Protein AF-A0A7S2AU27-F1 (afdb_monomer_lite)

Sequence (198 aa):
MVLVVVFCSNSINILAGCNGVEAGQSFVIGVGALVLNLLNVCSDDKNTAANHMLSASMLAPFLAATYALLMHNWYPSRVFVGDTYTYLAGMCLGAAGVLGHFSETMLIFFAPQVFNFIYSVPQLLKIVPCPRHRLPTFDTKTGLLTATPNYNLINLLLHIFGPCTEKDLTIRVLVVQVLSIAFGFGVRRALYELGWVL

Foldseek 3Di:
DVVQLVLQLVLLVLQDDFQLQSLLLLLLLLVLLLVVLVVQLPPPPPQLVVLSVVLNVLSVVVNVVSVVCSVQRHPVHNDDPPSVNSSVSSNSLCVSCVSNVNSVLSVLLCVLSVQQCVQQVCCVVVVDPHDPDLAFDADPVVQWTAADPHRGPLNVCCVVVNIDHSNVSSVVSSVVSNVSSVVSVVVCVVCVVVVHHD

Structure (mmCIF, N/CA/C/O backbone):
data_AF-A0A7S2AU27-F1
#
_entry.id   AF-A0A7S2AU27-F1
#
loop_
_atom_site.group_PDB
_atom_site.id
_atom_site.type_symbol
_atom_site.label_atom_id
_atom_site.label_alt_id
_atom_site.label_comp_id
_atom_site.label_asym_id
_atom_site.label_entity_id
_atom_site.label_seq_id
_atom_site.pdbx_PDB_ins_code
_atom_site.Cartn_x
_atom_site.Cartn_y
_atom_site.Cartn_z
_atom_site.occupancy
_atom_site.B_iso_or_equiv
_atom_site.auth_seq_id
_atom_site.auth_comp_id
_atom_site.auth_asym_id
_atom_site.auth_atom_id
_atom_site.pdbx_PDB_model_num
ATOM 1 N N . MET A 1 1 ? 11.171 13.761 -8.190 1.00 82.44 1 MET A N 1
ATOM 2 C CA . MET A 1 1 ? 11.744 12.542 -7.575 1.00 82.44 1 MET A CA 1
ATOM 3 C C . MET A 1 1 ? 11.693 12.570 -6.052 1.00 82.44 1 MET A C 1
ATOM 5 O O . MET A 1 1 ? 10.978 11.750 -5.500 1.00 82.44 1 MET A O 1
ATOM 9 N N . VAL A 1 2 ? 12.318 13.535 -5.360 1.00 89.75 2 VAL A N 1
ATOM 10 C CA . VAL A 1 2 ? 12.284 13.603 -3.875 1.00 89.75 2 VAL A CA 1
ATOM 11 C C . VAL A 1 2 ? 10.860 13.585 -3.301 1.00 89.75 2 VAL A C 1
ATOM 13 O O . VAL A 1 2 ? 10.561 12.775 -2.430 1.00 89.75 2 VAL A O 1
ATOM 16 N N . LEU A 1 3 ? 9.953 14.413 -3.832 1.00 93.88 3 LEU A N 1
ATOM 17 C CA . LEU A 1 3 ? 8.567 14.475 -3.346 1.00 93.88 3 LEU A CA 1
ATOM 18 C C . LEU A 1 3 ? 7.781 13.172 -3.545 1.00 93.88 3 LEU A C 1
ATOM 20 O O . LEU A 1 3 ? 6.907 12.886 -2.738 1.00 93.88 3 LEU A O 1
ATOM 24 N N . VAL A 1 4 ? 8.103 12.370 -4.567 1.00 91.62 4 VAL A N 1
ATOM 25 C CA . VAL A 1 4 ? 7.453 11.065 -4.797 1.00 91.62 4 VAL A CA 1
ATOM 26 C C . VAL A 1 4 ? 7.812 10.110 -3.666 1.00 91.62 4 VAL A C 1
ATOM 28 O O . VAL A 1 4 ? 6.938 9.492 -3.075 1.00 91.62 4 VAL A O 1
ATOM 31 N N . VAL A 1 5 ? 9.091 10.051 -3.301 1.00 92.50 5 VAL A N 1
ATOM 32 C CA . VAL A 1 5 ? 9.569 9.189 -2.216 1.00 92.50 5 VAL A CA 1
ATOM 33 C C . VAL A 1 5 ? 9.025 9.652 -0.861 1.00 92.50 5 VAL A C 1
ATOM 35 O O . VAL A 1 5 ? 8.523 8.839 -0.088 1.00 92.50 5 VAL A O 1
ATOM 38 N N . VAL A 1 6 ? 9.044 10.965 -0.595 1.00 96.00 6 VAL A N 1
ATOM 39 C CA . VAL A 1 6 ? 8.432 11.546 0.613 1.00 96.00 6 VAL A CA 1
ATOM 40 C C . VAL A 1 6 ? 6.941 11.208 0.676 1.00 96.00 6 VAL A C 1
ATOM 42 O O . VAL A 1 6 ? 6.437 10.835 1.737 1.00 96.00 6 VAL A O 1
ATOM 45 N N . PHE A 1 7 ? 6.237 11.299 -0.452 1.00 97.19 7 PHE A N 1
ATOM 46 C CA . PHE A 1 7 ? 4.833 10.929 -0.546 1.00 97.19 7 PHE A CA 1
ATOM 47 C C . PHE A 1 7 ? 4.615 9.436 -0.261 1.00 97.19 7 PHE A C 1
ATOM 49 O O . PHE A 1 7 ? 3.780 9.113 0.579 1.00 97.19 7 PHE A O 1
ATOM 56 N N . CYS A 1 8 ? 5.370 8.523 -0.878 1.00 97.06 8 CYS A N 1
ATOM 57 C CA . CYS A 1 8 ? 5.217 7.079 -0.660 1.00 97.06 8 CYS A CA 1
ATOM 58 C C . CYS A 1 8 ? 5.353 6.706 0.825 1.00 97.06 8 CYS A C 1
ATOM 60 O O . CYS A 1 8 ? 4.507 5.996 1.363 1.00 97.06 8 CYS A O 1
ATOM 62 N N . SER A 1 9 ? 6.364 7.245 1.510 1.00 96.88 9 SER A N 1
ATOM 63 C CA . SER A 1 9 ? 6.611 6.989 2.936 1.00 96.88 9 SER A CA 1
ATOM 64 C C . SER A 1 9 ? 5.485 7.490 3.837 1.00 96.88 9 SER A C 1
ATOM 66 O O . SER A 1 9 ? 5.005 6.760 4.703 1.00 96.88 9 SER A O 1
ATOM 68 N N . ASN A 1 10 ? 5.027 8.723 3.623 1.00 97.88 10 ASN A N 1
ATOM 69 C CA . ASN A 1 10 ? 3.973 9.303 4.453 1.00 97.88 10 ASN A CA 1
ATOM 70 C C . ASN A 1 10 ? 2.590 8.732 4.127 1.00 97.88 10 ASN A C 1
ATOM 72 O O . ASN A 1 10 ? 1.773 8.574 5.028 1.00 97.88 10 ASN A O 1
ATOM 76 N N . SER A 1 11 ? 2.322 8.413 2.862 1.00 98.12 11 SER A N 1
ATOM 77 C CA . SER A 1 11 ? 1.013 7.937 2.410 1.00 98.12 11 SER A CA 1
ATOM 78 C C . SER A 1 11 ? 0.680 6.537 2.937 1.00 98.12 11 SER A C 1
ATOM 80 O O . SER A 1 11 ? -0.456 6.315 3.354 1.00 98.12 11 SER A O 1
ATOM 82 N N . ILE A 1 12 ? 1.675 5.642 3.035 1.00 98.44 12 ILE A N 1
ATOM 83 C CA . ILE A 1 12 ? 1.544 4.362 3.753 1.00 98.44 12 ILE A CA 1
ATOM 84 C C . ILE A 1 12 ? 1.313 4.624 5.246 1.00 98.44 12 ILE A C 1
ATOM 86 O O . ILE A 1 12 ? 0.414 4.034 5.835 1.00 98.44 12 ILE A O 1
ATOM 90 N N . ASN A 1 13 ? 2.074 5.544 5.852 1.00 98.12 13 ASN A N 1
ATOM 91 C CA . ASN A 1 13 ? 1.967 5.827 7.286 1.00 98.12 13 ASN A CA 1
ATOM 92 C C . ASN A 1 13 ? 0.583 6.373 7.698 1.00 98.12 13 ASN A C 1
ATOM 94 O O . ASN A 1 13 ? 0.058 6.050 8.757 1.00 98.12 13 ASN A O 1
ATOM 98 N N . ILE A 1 14 ? -0.065 7.180 6.855 1.00 97.94 14 ILE A N 1
ATOM 99 C CA . ILE A 1 14 ? -1.407 7.704 7.165 1.00 97.94 14 ILE A CA 1
ATOM 100 C C . ILE A 1 14 ? -2.551 6.750 6.785 1.00 97.94 14 ILE A C 1
ATOM 102 O O . ILE A 1 14 ? -3.698 7.019 7.154 1.00 97.94 14 ILE A O 1
ATOM 106 N N . LEU A 1 15 ? -2.277 5.677 6.036 1.00 98.25 15 LEU A N 1
ATOM 107 C CA . LEU A 1 15 ? -3.216 4.588 5.753 1.00 98.25 15 LEU A CA 1
ATOM 108 C C . LEU A 1 15 ? -2.852 3.385 6.635 1.00 98.25 15 LEU A C 1
ATOM 110 O O . LEU A 1 15 ? -2.347 2.375 6.157 1.00 98.25 15 LEU A O 1
ATOM 114 N N . ALA A 1 16 ? -3.078 3.523 7.938 1.00 96.94 16 ALA A N 1
ATOM 115 C CA . ALA A 1 16 ? -2.539 2.627 8.958 1.00 96.94 16 ALA A CA 1
ATOM 116 C C . ALA A 1 16 ? -3.506 2.429 10.136 1.00 96.94 16 ALA A C 1
ATOM 118 O O . ALA A 1 16 ? -4.530 3.111 10.243 1.00 96.94 16 ALA A O 1
ATOM 119 N N . GLY A 1 17 ? -3.137 1.523 11.046 1.00 89.31 17 GLY A N 1
ATOM 120 C CA . GLY A 1 17 ? -3.760 1.371 12.360 1.00 89.31 17 GLY A CA 1
ATOM 121 C C . GLY A 1 17 ? -4.843 0.302 12.484 1.00 89.31 17 GLY A C 1
ATOM 122 O O . GLY A 1 17 ? -5.614 0.325 13.443 1.00 89.31 17 GLY A O 1
ATOM 123 N N . CYS A 1 18 ? -4.875 -0.650 11.552 1.00 95.19 18 CYS A N 1
ATOM 124 C CA . CYS A 1 18 ? -5.475 -1.966 11.775 1.00 95.19 18 CYS A CA 1
ATOM 125 C C . CYS A 1 18 ? -4.413 -3.041 11.528 1.00 95.19 18 CYS A C 1
ATOM 127 O O . CYS A 1 18 ? -3.564 -2.899 10.647 1.00 95.19 18 CYS A O 1
ATOM 129 N N . ASN A 1 19 ? -4.473 -4.123 12.295 1.00 97.88 19 ASN A N 1
ATOM 130 C CA . ASN A 1 19 ? -3.518 -5.223 12.264 1.00 97.88 19 ASN A CA 1
ATOM 131 C C . ASN A 1 19 ? -3.329 -5.776 10.840 1.00 97.88 19 ASN A C 1
ATOM 133 O O . ASN A 1 19 ? -4.269 -6.307 10.241 1.00 97.88 19 ASN A O 1
ATOM 137 N N . GLY A 1 20 ? -2.105 -5.664 10.314 1.00 97.81 20 GLY A N 1
ATOM 138 C CA . GLY A 1 20 ? -1.715 -6.157 8.992 1.00 97.81 20 GLY A CA 1
ATOM 139 C C . GLY A 1 20 ? -1.897 -5.173 7.831 1.00 97.81 20 GLY A C 1
ATOM 140 O O . GLY A 1 20 ? -1.527 -5.521 6.711 1.00 97.81 20 GLY A O 1
ATOM 141 N N . VAL A 1 21 ? -2.441 -3.967 8.045 1.00 98.44 21 VAL A N 1
ATOM 142 C CA . VAL A 1 21 ? -2.726 -3.020 6.948 1.00 98.44 21 VAL A CA 1
ATOM 143 C C . VAL A 1 21 ? -1.451 -2.438 6.343 1.00 98.44 21 VAL A C 1
ATOM 145 O O . VAL A 1 21 ? -1.317 -2.403 5.121 1.00 98.44 21 VAL A O 1
ATOM 148 N N . GLU A 1 22 ? -0.504 -1.986 7.160 1.00 98.62 22 GLU A N 1
ATOM 149 C CA . GLU A 1 22 ? 0.728 -1.334 6.706 1.00 98.62 22 GLU A CA 1
ATOM 150 C C . GLU A 1 22 ? 1.614 -2.325 5.947 1.00 98.62 22 GLU A C 1
ATOM 152 O O . GLU A 1 22 ? 2.003 -2.078 4.808 1.00 98.62 22 GLU A O 1
ATOM 157 N N . ALA A 1 23 ? 1.893 -3.482 6.552 1.00 98.69 23 ALA A N 1
ATOM 158 C CA . ALA A 1 23 ? 2.694 -4.516 5.908 1.00 98.69 23 ALA A CA 1
ATOM 159 C C . ALA A 1 23 ? 1.966 -5.138 4.706 1.00 98.69 23 ALA A C 1
ATOM 161 O O . ALA A 1 23 ? 2.567 -5.331 3.649 1.00 98.69 23 ALA A O 1
ATOM 162 N N . GLY A 1 24 ? 0.659 -5.388 4.825 1.00 98.75 24 GLY A N 1
ATOM 163 C CA . GLY A 1 24 ? -0.134 -6.011 3.771 1.00 98.75 24 GLY A CA 1
ATOM 164 C C . GLY A 1 24 ? -0.248 -5.144 2.518 1.00 98.75 24 GLY A C 1
ATOM 165 O O . GLY A 1 24 ? -0.019 -5.641 1.417 1.00 98.75 24 GLY A O 1
ATOM 166 N N . GLN A 1 25 ? -0.549 -3.848 2.654 1.00 98.69 25 GLN A N 1
ATOM 167 C CA . GLN A 1 25 ? -0.697 -2.972 1.486 1.00 98.69 25 GLN A CA 1
ATOM 168 C C . GLN A 1 25 ? 0.632 -2.817 0.734 1.00 98.69 25 GLN A C 1
ATOM 170 O O . GLN A 1 25 ? 0.660 -2.912 -0.492 1.00 98.69 25 GLN A O 1
ATOM 175 N N . SER A 1 26 ? 1.749 -2.648 1.456 1.00 98.75 26 SER A N 1
ATOM 176 C CA . SER A 1 26 ? 3.069 -2.525 0.836 1.00 98.75 26 SER A CA 1
ATOM 177 C C . SER A 1 26 ? 3.504 -3.829 0.177 1.00 98.75 26 SER A C 1
ATOM 179 O O . SER A 1 26 ? 4.135 -3.787 -0.877 1.00 98.75 26 SER A O 1
ATOM 181 N N . PHE A 1 27 ? 3.149 -4.978 0.761 1.00 98.88 27 PHE A N 1
ATOM 182 C CA . PHE A 1 27 ? 3.401 -6.281 0.156 1.00 98.88 27 PHE A CA 1
ATOM 183 C C . PHE A 1 27 ? 2.647 -6.430 -1.169 1.00 98.88 27 PHE A C 1
ATOM 185 O O . PHE A 1 27 ? 3.256 -6.773 -2.177 1.00 98.88 27 PHE A O 1
ATOM 192 N N . VAL A 1 28 ? 1.350 -6.099 -1.206 1.00 98.88 28 VAL A N 1
ATOM 193 C CA . VAL A 1 28 ? 0.544 -6.155 -2.439 1.00 98.88 28 VAL A CA 1
ATOM 194 C C . VAL A 1 28 ? 1.109 -5.226 -3.520 1.00 98.88 28 VAL A C 1
ATOM 196 O O . VAL A 1 28 ? 1.257 -5.646 -4.668 1.00 98.88 28 VAL A O 1
ATOM 199 N N . ILE A 1 29 ? 1.480 -3.991 -3.162 1.00 98.81 29 ILE A N 1
ATOM 200 C CA . ILE A 1 29 ? 2.110 -3.048 -4.101 1.00 98.81 29 ILE A CA 1
ATOM 201 C C . ILE A 1 29 ? 3.448 -3.592 -4.607 1.00 98.81 29 ILE A C 1
ATOM 203 O O . ILE A 1 29 ? 3.694 -3.600 -5.812 1.00 98.81 29 ILE A O 1
ATOM 207 N N . GLY A 1 30 ? 4.303 -4.073 -3.703 1.00 98.69 30 GLY A N 1
ATOM 208 C CA . GLY A 1 30 ? 5.609 -4.618 -4.056 1.00 98.69 30 GLY A CA 1
ATOM 209 C C . GLY A 1 30 ? 5.504 -5.841 -4.966 1.00 98.69 30 GLY A C 1
ATOM 210 O O . GLY A 1 30 ? 6.277 -5.946 -5.912 1.00 98.69 30 GLY A O 1
ATOM 211 N N . VAL A 1 31 ? 4.524 -6.726 -4.744 1.00 98.75 31 VAL A N 1
ATOM 212 C CA . VAL A 1 31 ? 4.249 -7.868 -5.631 1.00 98.75 31 VAL A CA 1
ATOM 213 C C . VAL A 1 31 ? 3.822 -7.380 -7.013 1.00 98.75 31 VAL A C 1
ATOM 215 O O . VAL A 1 31 ? 4.371 -7.848 -8.007 1.00 98.75 31 VAL A O 1
ATOM 218 N N . GLY A 1 32 ? 2.904 -6.411 -7.098 1.00 98.44 32 GLY A N 1
ATOM 219 C CA . GLY A 1 32 ? 2.501 -5.813 -8.375 1.00 98.44 32 GLY A CA 1
ATOM 220 C C . GLY A 1 32 ? 3.685 -5.210 -9.138 1.00 98.44 32 GLY A C 1
ATOM 221 O O . GLY A 1 32 ? 3.873 -5.484 -10.322 1.00 98.44 32 GLY A O 1
ATOM 222 N N . ALA A 1 33 ? 4.540 -4.459 -8.445 1.00 98.25 33 ALA A N 1
ATOM 223 C CA . ALA A 1 33 ? 5.748 -3.875 -9.021 1.00 98.25 33 ALA A CA 1
ATOM 224 C C . ALA A 1 33 ? 6.794 -4.927 -9.426 1.00 98.25 33 ALA A C 1
ATOM 226 O O . ALA A 1 33 ? 7.426 -4.792 -10.471 1.00 98.25 33 ALA A O 1
ATOM 227 N N . LEU A 1 34 ? 6.962 -5.999 -8.647 1.00 98.25 34 LEU A N 1
ATOM 228 C CA . LEU A 1 34 ? 7.860 -7.094 -9.004 1.00 98.25 34 LEU A CA 1
ATOM 229 C C . LEU A 1 34 ? 7.363 -7.827 -10.254 1.00 98.25 34 LEU A C 1
ATOM 231 O O . LEU A 1 34 ? 8.159 -8.082 -11.151 1.00 98.25 34 LEU A O 1
ATOM 235 N N . VAL A 1 35 ? 6.062 -8.115 -10.350 1.00 97.56 35 VAL A N 1
ATOM 236 C CA . VAL A 1 35 ? 5.463 -8.707 -11.557 1.00 97.56 35 VAL A CA 1
ATOM 237 C C . VAL A 1 35 ? 5.698 -7.801 -12.764 1.00 97.56 35 VAL A C 1
ATOM 239 O O . VAL A 1 35 ? 6.160 -8.281 -13.795 1.00 97.56 35 VAL A O 1
ATOM 242 N N . LEU A 1 36 ? 5.462 -6.492 -12.626 1.00 96.00 36 LEU A N 1
ATOM 243 C CA . LEU A 1 36 ? 5.756 -5.524 -13.682 1.00 96.00 36 LEU A CA 1
ATOM 244 C C . LEU A 1 36 ? 7.225 -5.595 -14.118 1.00 96.00 36 LEU A C 1
ATOM 246 O O . LEU A 1 36 ? 7.501 -5.673 -15.312 1.00 96.00 36 LEU A O 1
ATOM 250 N N . ASN A 1 37 ? 8.160 -5.598 -13.169 1.00 96.38 37 ASN A N 1
ATOM 251 C CA . ASN A 1 37 ? 9.580 -5.686 -13.482 1.00 96.38 37 ASN A CA 1
ATOM 252 C C . ASN A 1 37 ? 9.911 -6.975 -14.235 1.00 96.38 37 ASN A C 1
ATOM 254 O O . ASN A 1 37 ? 10.525 -6.909 -15.293 1.00 96.38 37 ASN A O 1
ATOM 258 N N . LEU A 1 38 ? 9.460 -8.132 -13.746 1.00 95.25 38 LEU A N 1
ATOM 259 C CA . LEU A 1 38 ? 9.735 -9.425 -14.380 1.00 95.25 38 LEU A CA 1
ATOM 260 C C . LEU A 1 38 ? 9.205 -9.500 -15.819 1.00 95.25 38 LEU A C 1
ATOM 262 O O . LEU A 1 38 ? 9.874 -10.071 -16.674 1.00 95.25 38 LEU A O 1
ATOM 266 N N . LEU A 1 39 ? 8.059 -8.876 -16.107 1.00 92.81 39 LEU A N 1
ATOM 267 C CA . LEU A 1 39 ? 7.519 -8.792 -17.468 1.00 92.81 3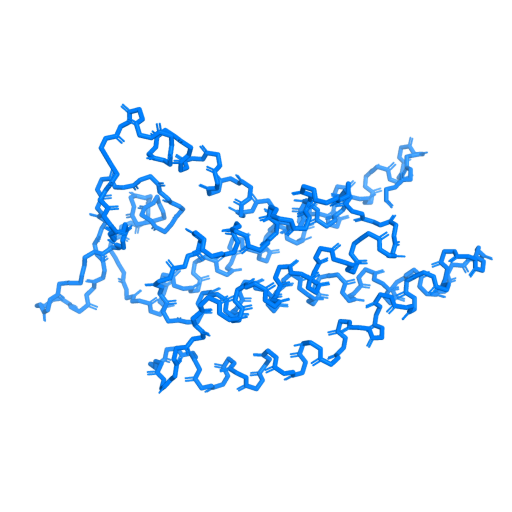9 LEU A CA 1
ATOM 268 C C . LEU A 1 39 ? 8.381 -7.931 -18.408 1.00 92.81 39 LEU A C 1
ATOM 270 O O . LEU A 1 39 ? 8.400 -8.187 -19.607 1.00 92.81 39 LEU A O 1
ATOM 274 N N . ASN A 1 40 ? 9.096 -6.932 -17.884 1.00 91.56 40 ASN A N 1
ATOM 275 C CA . ASN A 1 40 ? 9.900 -5.997 -18.680 1.00 91.56 40 ASN A CA 1
ATOM 276 C C . ASN A 1 40 ? 11.412 -6.304 -18.661 1.00 91.56 40 ASN A C 1
ATOM 278 O O . ASN A 1 40 ? 12.170 -5.688 -19.407 1.00 91.56 40 ASN A O 1
ATOM 282 N N . VAL A 1 41 ? 11.871 -7.278 -17.864 1.00 90.44 41 VAL A N 1
ATOM 283 C CA . VAL A 1 41 ? 13.274 -7.750 -17.874 1.00 90.44 41 VAL A CA 1
ATOM 284 C C . VAL A 1 41 ? 13.652 -8.384 -19.219 1.00 90.44 41 VAL A C 1
ATOM 286 O O . VAL A 1 41 ? 14.816 -8.355 -19.604 1.00 90.44 41 VAL A O 1
ATOM 289 N N . CYS A 1 42 ? 12.679 -8.912 -19.9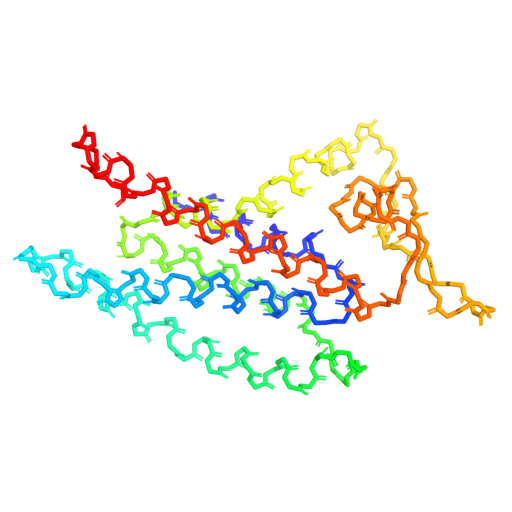62 1.00 85.69 42 CYS A N 1
ATOM 290 C CA . CYS A 1 42 ? 12.884 -9.461 -21.304 1.00 85.69 42 CYS A CA 1
ATOM 291 C C . CYS A 1 42 ? 12.698 -8.427 -22.431 1.00 85.69 42 CYS A C 1
ATOM 293 O O . CYS A 1 42 ? 12.553 -8.827 -23.581 1.00 85.69 42 CYS A O 1
ATOM 295 N N . SER A 1 43 ? 12.659 -7.126 -22.119 1.00 86.00 43 SER A N 1
ATOM 296 C CA . SER A 1 43 ? 12.549 -6.071 -23.134 1.00 86.00 43 SER A CA 1
ATOM 297 C C . SER A 1 43 ? 13.760 -6.067 -24.077 1.00 86.00 43 SER A C 1
ATOM 299 O O . SER A 1 43 ? 14.893 -6.272 -23.637 1.00 86.00 43 SER A O 1
ATOM 301 N N . ASP A 1 44 ? 13.527 -5.786 -25.363 1.00 86.19 44 ASP A N 1
ATOM 302 C CA . ASP A 1 44 ? 14.587 -5.672 -26.377 1.00 86.19 44 ASP A CA 1
ATOM 303 C C . ASP A 1 44 ? 15.543 -4.501 -26.087 1.00 86.19 44 ASP A C 1
ATOM 305 O O . ASP A 1 44 ? 16.728 -4.541 -26.438 1.00 86.19 44 ASP A O 1
ATOM 309 N N . ASP A 1 45 ? 15.050 -3.459 -25.409 1.00 90.88 45 ASP A N 1
ATOM 310 C CA . ASP A 1 45 ? 15.894 -2.371 -24.931 1.00 90.88 45 ASP A CA 1
ATOM 311 C C . ASP A 1 45 ? 16.671 -2.793 -23.678 1.00 90.88 45 ASP A C 1
ATOM 313 O O . ASP A 1 45 ? 16.129 -2.914 -22.574 1.00 90.88 45 ASP A O 1
ATOM 317 N N . LYS A 1 46 ? 17.988 -2.940 -23.848 1.00 90.50 46 LYS A N 1
ATOM 318 C CA . LYS A 1 46 ? 18.920 -3.329 -22.782 1.00 90.50 46 LYS A CA 1
ATOM 319 C C . LYS A 1 46 ? 18.890 -2.379 -21.587 1.00 90.50 46 LYS A C 1
ATOM 321 O O . LYS A 1 46 ? 19.091 -2.838 -20.464 1.00 90.50 46 LYS A O 1
ATOM 326 N N . ASN A 1 47 ? 18.652 -1.083 -21.806 1.00 91.81 47 ASN A N 1
ATOM 327 C CA . ASN A 1 47 ? 18.589 -0.116 -20.710 1.00 91.81 47 ASN A CA 1
ATOM 328 C C . ASN A 1 47 ? 17.330 -0.340 -19.867 1.00 91.81 47 ASN A C 1
ATOM 330 O O . ASN A 1 47 ? 17.418 -0.458 -18.646 1.00 91.81 47 ASN A O 1
ATOM 334 N N . THR A 1 48 ? 16.176 -0.486 -20.519 1.00 91.44 48 THR A N 1
ATOM 335 C CA . THR A 1 48 ? 14.908 -0.844 -19.871 1.00 91.44 48 THR A CA 1
ATOM 336 C C . THR A 1 48 ? 15.025 -2.161 -19.099 1.00 91.44 48 THR A C 1
ATOM 338 O O . THR A 1 48 ? 14.705 -2.208 -17.910 1.00 91.44 48 THR A O 1
ATOM 341 N N . ALA A 1 49 ? 15.564 -3.212 -19.724 1.00 93.56 49 ALA A N 1
ATOM 342 C CA . ALA A 1 49 ? 15.779 -4.502 -19.071 1.00 93.56 49 ALA A CA 1
ATOM 343 C C . ALA A 1 49 ? 16.669 -4.383 -17.817 1.00 93.56 49 ALA A C 1
ATOM 345 O O . ALA A 1 49 ? 16.337 -4.931 -16.762 1.00 93.56 49 ALA A O 1
ATOM 346 N N . ALA A 1 50 ? 17.767 -3.621 -17.896 1.00 95.50 50 ALA A N 1
ATOM 347 C CA . ALA A 1 50 ? 18.663 -3.381 -16.766 1.00 95.50 50 ALA A CA 1
ATOM 348 C C . ALA A 1 50 ? 17.984 -2.603 -15.623 1.00 95.50 50 ALA A C 1
ATOM 350 O O . ALA A 1 50 ? 18.138 -2.977 -14.458 1.00 95.50 50 ALA A O 1
ATOM 351 N N . ASN A 1 51 ? 17.190 -1.575 -15.939 1.00 96.00 51 ASN A N 1
ATOM 352 C CA . ASN A 1 51 ? 16.450 -0.782 -14.952 1.00 96.00 51 ASN A CA 1
ATOM 353 C C . ASN A 1 51 ? 15.415 -1.633 -14.198 1.00 96.00 51 ASN A C 1
ATOM 355 O O . ASN A 1 51 ? 15.347 -1.598 -12.964 1.00 96.00 51 ASN A O 1
ATOM 359 N N . HIS A 1 52 ? 14.644 -2.453 -14.918 1.00 96.25 52 HIS A N 1
ATOM 360 C CA . HIS A 1 52 ? 13.678 -3.362 -14.298 1.00 96.25 52 HIS A CA 1
ATOM 361 C C . HIS A 1 52 ? 14.356 -4.476 -13.499 1.00 96.25 52 HIS A C 1
ATOM 363 O O . HIS A 1 52 ? 13.865 -4.839 -12.429 1.00 96.25 52 HIS A O 1
ATOM 369 N N . MET A 1 53 ? 15.507 -4.979 -13.952 1.00 96.56 53 MET A N 1
ATOM 370 C CA . MET A 1 53 ? 16.297 -5.955 -13.199 1.00 96.56 53 MET A CA 1
ATOM 371 C C . MET A 1 53 ? 16.837 -5.360 -11.891 1.00 96.56 53 MET A C 1
ATOM 373 O O . MET A 1 53 ? 16.731 -5.997 -10.841 1.00 96.56 53 MET A O 1
ATOM 377 N N . LEU A 1 54 ? 17.347 -4.123 -11.918 1.00 96.56 54 LEU A N 1
ATOM 378 C CA . LEU A 1 54 ? 17.784 -3.406 -10.718 1.00 96.56 54 LEU A CA 1
ATOM 379 C C . LEU A 1 54 ? 16.622 -3.227 -9.734 1.00 96.56 54 LEU A C 1
ATOM 381 O O . LEU A 1 54 ? 16.740 -3.576 -8.558 1.00 96.56 54 LEU A O 1
ATOM 385 N N . SER A 1 55 ? 15.476 -2.754 -10.223 1.00 97.25 55 SER A N 1
ATOM 386 C CA . SER A 1 55 ? 14.271 -2.575 -9.412 1.00 97.25 55 SER A CA 1
ATOM 387 C C . SER A 1 55 ? 13.785 -3.903 -8.806 1.00 97.25 55 SER A C 1
ATOM 389 O O . SER A 1 55 ? 13.527 -3.981 -7.603 1.00 97.25 55 SER A O 1
ATOM 391 N N . ALA A 1 56 ? 13.756 -4.987 -9.591 1.00 97.19 56 ALA A N 1
ATOM 392 C CA . ALA A 1 56 ? 13.408 -6.327 -9.113 1.00 97.19 56 ALA A CA 1
ATOM 393 C C . ALA A 1 56 ? 14.369 -6.833 -8.027 1.00 97.19 56 ALA A C 1
ATOM 395 O O . ALA A 1 56 ? 13.916 -7.373 -7.016 1.00 97.19 56 ALA A O 1
ATOM 396 N N . SER A 1 57 ? 15.677 -6.617 -8.202 1.00 96.62 57 SER A N 1
ATOM 397 C CA . SER A 1 57 ? 16.704 -7.048 -7.245 1.00 96.62 57 SER A CA 1
ATOM 398 C C . SER A 1 57 ? 16.558 -6.377 -5.877 1.00 96.62 57 SER A C 1
ATOM 400 O O . SER A 1 57 ? 16.868 -6.991 -4.859 1.00 96.62 57 SER A O 1
ATOM 402 N N . MET A 1 58 ? 16.022 -5.152 -5.839 1.00 96.56 58 MET A N 1
ATOM 403 C CA . MET A 1 58 ? 15.726 -4.430 -4.602 1.00 96.56 58 MET A CA 1
ATOM 404 C C . MET A 1 58 ? 14.378 -4.846 -3.996 1.00 96.56 58 MET A C 1
ATOM 406 O O . MET A 1 58 ? 14.260 -4.977 -2.776 1.00 96.56 58 MET A O 1
ATOM 410 N N . LEU A 1 59 ? 13.354 -5.075 -4.827 1.00 98.12 59 LEU A N 1
ATOM 411 C CA . LEU A 1 59 ? 12.022 -5.461 -4.351 1.00 98.12 59 LEU A CA 1
ATOM 412 C C . LEU A 1 59 ? 11.973 -6.890 -3.802 1.00 98.12 59 LEU A C 1
ATOM 414 O O . LEU A 1 59 ? 11.230 -7.141 -2.855 1.00 98.12 59 LEU A O 1
ATOM 418 N N . ALA A 1 60 ? 12.760 -7.819 -4.346 1.00 97.81 60 ALA A N 1
ATOM 419 C CA . ALA A 1 60 ? 12.790 -9.207 -3.887 1.00 97.81 60 ALA A CA 1
ATOM 420 C C . ALA A 1 60 ? 13.135 -9.360 -2.384 1.00 97.81 60 ALA A C 1
ATOM 422 O O . ALA A 1 60 ? 12.330 -9.952 -1.657 1.00 97.81 60 ALA A O 1
ATOM 423 N N . PRO A 1 61 ? 14.254 -8.811 -1.859 1.00 98.25 61 PRO A N 1
ATOM 424 C CA . PRO A 1 61 ? 14.556 -8.886 -0.429 1.00 98.25 61 PRO A CA 1
ATOM 425 C C . PRO A 1 61 ? 13.564 -8.084 0.424 1.00 98.25 61 PRO A C 1
ATOM 427 O O . PRO A 1 61 ? 13.200 -8.533 1.512 1.00 98.25 61 PRO A O 1
ATOM 430 N N . PHE A 1 62 ? 13.070 -6.942 -0.071 1.00 98.56 62 PHE A N 1
ATOM 431 C CA . PHE A 1 62 ? 12.024 -6.167 0.604 1.00 98.56 62 PHE A CA 1
ATOM 432 C C . PHE A 1 62 ? 10.746 -6.995 0.812 1.00 98.56 62 PHE A C 1
ATOM 434 O O . PHE A 1 62 ? 10.200 -7.025 1.917 1.00 98.56 62 PHE A O 1
ATOM 441 N N . LEU A 1 63 ? 10.287 -7.706 -0.220 1.00 98.75 63 LEU A N 1
ATOM 442 C CA . LEU A 1 63 ? 9.101 -8.557 -0.149 1.00 98.75 63 LEU A CA 1
ATOM 443 C C . LEU A 1 63 ? 9.306 -9.752 0.778 1.00 98.75 63 LEU A C 1
ATOM 445 O O . LEU A 1 63 ? 8.411 -10.057 1.561 1.00 98.75 63 LEU A O 1
ATOM 449 N N . ALA A 1 64 ? 10.475 -10.395 0.743 1.00 98.62 64 ALA A N 1
ATOM 450 C CA . ALA A 1 64 ? 10.787 -11.497 1.649 1.00 98.62 64 ALA A CA 1
ATOM 451 C C . ALA A 1 64 ? 10.749 -11.052 3.124 1.00 98.62 64 ALA A C 1
ATOM 453 O O . ALA A 1 64 ? 10.108 -11.700 3.955 1.00 98.62 64 ALA A O 1
ATOM 454 N N . ALA A 1 65 ? 11.371 -9.912 3.441 1.00 98.50 65 ALA A N 1
ATOM 455 C CA . ALA A 1 65 ? 11.354 -9.343 4.788 1.00 98.50 65 ALA A CA 1
ATOM 456 C C . ALA A 1 65 ? 9.944 -8.901 5.213 1.00 98.50 65 ALA A C 1
ATOM 458 O O . ALA A 1 65 ? 9.515 -9.177 6.333 1.00 98.50 65 ALA A O 1
ATOM 459 N N . THR A 1 66 ? 9.195 -8.264 4.308 1.00 98.75 66 THR A N 1
ATOM 460 C CA . THR A 1 66 ? 7.818 -7.823 4.572 1.00 98.75 66 THR A CA 1
ATOM 461 C C . THR A 1 6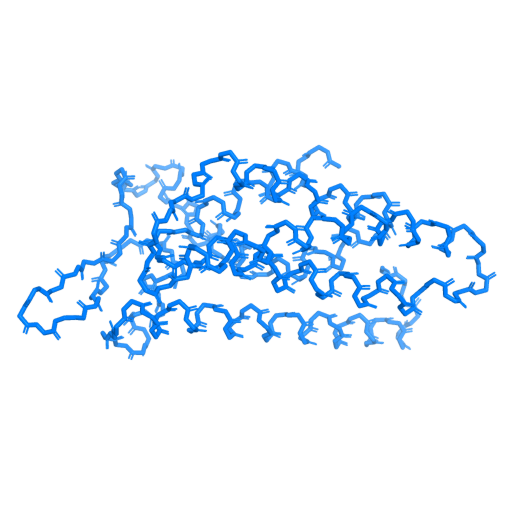6 ? 6.885 -9.007 4.797 1.00 98.75 66 THR A C 1
ATOM 463 O O . THR A 1 66 ? 6.055 -8.961 5.699 1.00 98.75 66 THR A O 1
ATOM 466 N N . TYR A 1 67 ? 7.043 -10.093 4.036 1.00 98.62 67 TYR A N 1
ATOM 467 C CA . TYR A 1 67 ? 6.285 -11.323 4.243 1.00 98.62 67 TYR A CA 1
ATOM 468 C C . TYR A 1 67 ? 6.554 -11.916 5.628 1.00 98.62 67 TYR A C 1
ATOM 470 O O . TYR A 1 67 ? 5.613 -12.201 6.366 1.00 98.62 67 TYR A O 1
ATOM 478 N N . ALA A 1 68 ? 7.828 -12.030 6.023 1.00 98.50 68 ALA A N 1
ATOM 479 C CA . ALA A 1 68 ? 8.197 -12.499 7.357 1.00 98.50 68 ALA A CA 1
ATOM 480 C C . ALA A 1 68 ? 7.597 -11.613 8.463 1.00 98.50 68 ALA A C 1
ATOM 482 O O . ALA A 1 68 ? 7.035 -12.129 9.427 1.00 98.50 68 ALA A O 1
ATOM 483 N N . LEU A 1 69 ? 7.640 -10.286 8.303 1.00 98.56 69 LEU A N 1
ATOM 484 C CA . LEU A 1 69 ? 7.000 -9.349 9.227 1.00 98.56 69 LEU A CA 1
ATOM 485 C C . LEU A 1 69 ? 5.480 -9.555 9.287 1.00 98.56 69 LEU A C 1
ATOM 487 O O . LEU A 1 69 ? 4.910 -9.604 10.377 1.00 98.56 69 LEU A O 1
ATOM 491 N N . LEU A 1 70 ? 4.827 -9.728 8.135 1.00 98.06 70 LEU A N 1
ATOM 492 C CA . LEU A 1 70 ? 3.384 -9.929 8.040 1.00 98.06 70 LEU A CA 1
ATOM 493 C C . LEU A 1 70 ? 2.940 -11.200 8.774 1.00 98.06 70 LEU A C 1
ATOM 495 O O . LEU A 1 70 ? 1.910 -11.174 9.433 1.00 98.06 70 LEU A O 1
ATOM 499 N N . MET A 1 71 ? 3.738 -12.273 8.782 1.00 98.25 71 MET A N 1
ATOM 500 C CA . MET A 1 71 ? 3.432 -13.490 9.559 1.00 98.25 71 MET A CA 1
ATOM 501 C C . MET A 1 71 ? 3.278 -13.231 11.070 1.00 98.25 71 MET A C 1
ATOM 503 O O . MET A 1 71 ? 2.584 -13.976 11.773 1.00 98.25 71 MET A O 1
ATOM 507 N N . HIS A 1 72 ? 3.918 -12.181 11.589 1.00 98.38 72 HIS A N 1
ATOM 508 C CA . HIS A 1 72 ? 3.818 -11.772 12.990 1.00 98.38 72 HIS A CA 1
ATOM 509 C C . HIS A 1 72 ? 2.878 -10.580 13.207 1.00 98.38 72 HIS A C 1
ATOM 511 O O . HIS A 1 72 ? 2.290 -10.472 14.281 1.00 98.38 72 HIS A O 1
ATOM 517 N N . ASN A 1 73 ? 2.729 -9.707 12.211 1.00 98.50 73 ASN A N 1
ATOM 518 C CA . ASN A 1 73 ? 1.891 -8.509 12.270 1.00 98.50 73 ASN A CA 1
ATOM 519 C C . ASN A 1 73 ? 0.429 -8.755 11.841 1.00 98.50 73 ASN A C 1
ATOM 521 O O . ASN A 1 73 ? -0.452 -7.960 12.168 1.00 98.50 73 ASN A O 1
ATOM 525 N N . TRP A 1 74 ? 0.149 -9.849 11.127 1.00 98.44 74 TRP A N 1
ATOM 526 C CA . TRP A 1 74 ? -1.208 -10.220 10.730 1.00 98.44 74 TRP A CA 1
ATOM 527 C C . TRP A 1 74 ? -2.110 -10.440 11.944 1.00 98.44 74 TRP A C 1
ATOM 529 O O . TRP A 1 74 ? -1.655 -10.881 12.997 1.00 98.44 74 TRP A O 1
ATOM 539 N N . TYR A 1 75 ? -3.407 -10.168 11.786 1.00 96.94 75 TYR A N 1
ATOM 540 C CA . TYR A 1 75 ? -4.385 -10.320 12.858 1.00 96.94 75 TYR A CA 1
ATOM 541 C C . TYR A 1 75 ? -4.455 -11.767 13.404 1.00 96.94 75 TYR A C 1
ATOM 543 O O . TYR A 1 75 ? -4.650 -12.698 12.611 1.00 96.94 75 TYR A O 1
ATOM 551 N N . PRO A 1 76 ? -4.422 -11.974 14.738 1.00 97.31 76 PRO A N 1
ATOM 552 C CA . PRO A 1 76 ? -4.158 -10.980 15.784 1.00 97.31 76 PRO A CA 1
ATOM 553 C C . PRO A 1 76 ? -2.662 -10.638 15.862 1.00 97.31 76 PRO A C 1
ATOM 555 O O . PRO A 1 76 ? -1.817 -11.528 15.992 1.00 97.31 76 PRO A O 1
ATOM 558 N N . SER A 1 77 ? -2.338 -9.344 15.795 1.00 97.12 77 SER A N 1
ATOM 559 C CA . SER A 1 77 ? -0.948 -8.898 15.687 1.00 97.12 77 SER A CA 1
ATOM 560 C C . SER A 1 77 ? -0.142 -9.202 16.950 1.00 97.12 77 SER A C 1
ATOM 562 O O . SER A 1 77 ? -0.570 -8.908 18.066 1.00 97.12 77 SER A O 1
ATOM 564 N N . ARG A 1 78 ? 1.055 -9.767 16.762 1.00 98.12 78 ARG A N 1
ATOM 565 C CA . ARG A 1 78 ? 2.047 -10.017 17.821 1.00 98.12 78 ARG A CA 1
ATOM 566 C C . ARG A 1 78 ? 3.108 -8.921 17.897 1.00 98.12 78 ARG A C 1
ATOM 568 O O . ARG A 1 78 ? 3.751 -8.774 18.931 1.00 98.12 78 ARG A O 1
ATOM 575 N N . VAL A 1 79 ? 3.309 -8.179 16.805 1.00 98.12 79 VAL A N 1
ATOM 576 C CA . VAL A 1 79 ? 4.293 -7.093 16.693 1.00 98.12 79 VAL A CA 1
ATOM 577 C C . VAL A 1 79 ? 3.729 -5.956 15.848 1.00 98.12 79 VAL A C 1
ATOM 579 O O . VAL A 1 79 ? 3.097 -6.194 14.819 1.00 98.12 79 VAL A O 1
ATOM 582 N N . PHE A 1 80 ? 3.990 -4.711 16.238 1.00 97.94 80 PHE A N 1
ATOM 583 C CA . PHE A 1 80 ? 3.661 -3.543 15.421 1.00 97.94 80 PHE A CA 1
ATOM 584 C C . PHE A 1 80 ? 4.857 -3.109 14.586 1.00 97.94 80 PHE A C 1
ATOM 586 O O . PHE A 1 80 ? 5.999 -3.180 15.035 1.00 97.94 80 PHE A O 1
ATOM 593 N N . VAL A 1 81 ? 4.581 -2.648 13.369 1.00 98.00 81 VAL A N 1
ATOM 594 C CA . VAL A 1 81 ? 5.625 -2.288 12.404 1.00 98.00 81 VAL A CA 1
ATOM 595 C C . VAL A 1 81 ? 6.215 -0.895 12.671 1.00 98.00 81 VAL A C 1
ATOM 597 O O . VAL A 1 81 ? 7.416 -0.687 12.501 1.00 98.00 81 VAL A O 1
ATOM 600 N N . GLY A 1 82 ? 5.373 0.038 13.133 1.00 97.06 82 GLY A N 1
ATOM 601 C CA . GLY A 1 82 ? 5.731 1.424 13.438 1.00 97.06 82 GLY A CA 1
ATOM 602 C C . GLY A 1 82 ? 6.199 2.251 12.233 1.00 97.06 82 GLY A C 1
ATOM 603 O O . GLY A 1 82 ? 6.289 1.761 11.104 1.00 97.06 82 GLY A O 1
ATOM 604 N N . ASP A 1 83 ? 6.554 3.510 12.507 1.00 97.75 83 ASP A N 1
ATOM 605 C CA . ASP A 1 83 ? 7.030 4.464 11.492 1.00 97.75 83 ASP A CA 1
ATOM 606 C C . ASP A 1 83 ? 8.294 3.971 10.770 1.00 97.75 83 ASP A C 1
ATOM 608 O O . ASP A 1 83 ? 8.494 4.236 9.582 1.00 97.75 83 ASP A O 1
ATOM 612 N N . THR A 1 84 ? 9.137 3.208 11.477 1.00 98.19 84 THR A N 1
ATOM 613 C CA . THR A 1 84 ? 10.353 2.593 10.932 1.00 98.19 84 THR A CA 1
ATOM 614 C C . THR A 1 84 ? 10.043 1.788 9.675 1.00 98.19 84 THR A C 1
ATOM 616 O O . THR A 1 84 ? 10.702 1.955 8.648 1.00 98.19 84 THR A O 1
ATOM 619 N N . TYR A 1 85 ? 9.016 0.940 9.735 1.00 98.44 85 TYR A N 1
ATOM 620 C CA . TYR A 1 85 ? 8.618 0.135 8.593 1.00 98.44 85 TYR A CA 1
ATOM 621 C C . TYR A 1 85 ? 7.956 0.977 7.505 1.00 98.44 85 TYR A C 1
ATOM 623 O O . TYR A 1 85 ? 8.285 0.809 6.336 1.00 98.44 85 TYR A O 1
ATOM 631 N N . THR A 1 86 ? 7.043 1.889 7.846 1.00 98.25 86 THR A N 1
ATOM 632 C CA . THR A 1 86 ? 6.311 2.652 6.821 1.00 98.25 86 THR A CA 1
ATOM 633 C C . THR A 1 86 ? 7.245 3.551 6.011 1.00 98.25 86 THR A C 1
ATOM 635 O O . THR A 1 86 ? 7.087 3.676 4.796 1.00 98.25 86 THR A O 1
ATOM 638 N N . TYR A 1 87 ? 8.273 4.118 6.652 1.00 98.12 87 TYR A N 1
ATOM 639 C CA . TYR A 1 87 ? 9.311 4.886 5.966 1.00 98.12 87 TYR A CA 1
ATOM 640 C C . TYR A 1 87 ? 10.245 4.011 5.135 1.00 98.12 87 TYR A C 1
ATOM 642 O O . TYR A 1 87 ? 10.572 4.400 4.013 1.00 98.12 87 TYR A O 1
ATOM 650 N N . LEU A 1 88 ? 10.623 2.828 5.633 1.00 98.19 88 LEU A N 1
ATOM 651 C CA . LEU A 1 88 ? 11.369 1.842 4.851 1.00 98.19 88 LEU A CA 1
ATOM 652 C C . LEU A 1 88 ? 10.582 1.423 3.601 1.00 98.19 88 LEU A C 1
ATOM 654 O O . LEU A 1 88 ? 11.103 1.506 2.494 1.00 98.19 88 LEU A O 1
ATOM 658 N N . ALA A 1 89 ? 9.321 1.020 3.766 1.00 98.56 89 ALA A N 1
ATOM 659 C CA . ALA A 1 89 ? 8.467 0.539 2.688 1.00 98.56 89 ALA A CA 1
ATOM 660 C C . ALA A 1 89 ? 8.236 1.612 1.621 1.00 98.56 89 ALA A C 1
ATOM 662 O O . ALA A 1 89 ? 8.422 1.351 0.433 1.00 98.56 89 ALA A O 1
ATOM 663 N N . GLY A 1 90 ? 7.889 2.834 2.030 1.00 98.06 90 GLY A N 1
ATOM 664 C CA . GLY A 1 90 ? 7.703 3.934 1.089 1.00 98.06 90 GLY A CA 1
ATOM 665 C C . GLY A 1 90 ? 8.985 4.332 0.363 1.00 98.06 90 GLY A C 1
ATOM 666 O O . GLY A 1 90 ? 8.937 4.584 -0.840 1.00 98.06 90 GLY A O 1
ATOM 667 N N . MET A 1 91 ? 10.132 4.310 1.051 1.00 97.81 91 MET A N 1
ATOM 668 C CA . MET A 1 91 ? 11.435 4.548 0.430 1.00 97.81 91 MET A CA 1
ATOM 669 C C . MET A 1 91 ? 11.770 3.458 -0.592 1.00 97.81 91 MET A C 1
ATOM 671 O O . MET A 1 91 ? 12.078 3.784 -1.733 1.00 97.81 91 MET A O 1
ATOM 675 N N . CYS A 1 92 ? 11.663 2.178 -0.224 1.00 98.12 92 CYS A N 1
ATOM 676 C CA . CYS A 1 92 ? 11.950 1.060 -1.122 1.00 98.12 92 CYS A CA 1
ATOM 677 C C . CYS A 1 92 ? 11.040 1.071 -2.358 1.00 98.12 92 CYS A C 1
ATOM 679 O O . CYS A 1 92 ? 11.535 0.985 -3.479 1.00 98.12 92 CYS A O 1
ATOM 681 N N . LEU A 1 93 ? 9.724 1.223 -2.180 1.00 98.44 93 LEU A N 1
ATOM 682 C CA . LEU A 1 93 ? 8.769 1.250 -3.293 1.00 98.44 93 LEU A CA 1
ATOM 683 C C . LEU A 1 93 ? 8.948 2.502 -4.167 1.00 98.44 93 LEU A C 1
ATOM 685 O O . LEU A 1 93 ? 9.001 2.403 -5.392 1.00 98.44 93 LEU A O 1
ATOM 689 N N . GLY A 1 94 ? 9.106 3.680 -3.557 1.00 97.69 94 GLY A N 1
ATOM 690 C CA . GLY A 1 94 ? 9.355 4.924 -4.287 1.00 97.69 94 GLY A CA 1
ATOM 691 C C . GLY A 1 94 ? 10.659 4.876 -5.086 1.00 97.69 94 GLY A C 1
ATOM 692 O O . GLY A 1 94 ? 10.665 5.188 -6.275 1.00 97.69 94 GLY A O 1
ATOM 693 N N . ALA A 1 95 ? 11.753 4.422 -4.471 1.00 97.56 95 ALA A N 1
ATOM 694 C CA . ALA A 1 95 ? 13.036 4.253 -5.146 1.00 97.56 95 ALA A CA 1
ATOM 695 C C . ALA A 1 95 ? 12.960 3.207 -6.268 1.00 97.56 95 ALA A C 1
ATOM 697 O O . ALA A 1 95 ? 13.549 3.421 -7.323 1.00 97.56 95 ALA A O 1
ATOM 698 N N . ALA A 1 96 ? 12.202 2.118 -6.087 1.00 97.69 96 ALA A N 1
ATOM 699 C CA . ALA A 1 96 ? 12.026 1.087 -7.110 1.00 97.69 96 ALA A CA 1
ATOM 700 C C . ALA A 1 96 ? 11.366 1.648 -8.374 1.00 97.69 96 ALA A C 1
ATOM 702 O O . ALA A 1 96 ? 11.802 1.321 -9.478 1.00 97.69 96 ALA A O 1
ATOM 703 N N . GLY A 1 97 ? 10.353 2.507 -8.212 1.00 96.94 97 GLY A N 1
ATOM 704 C CA . GLY A 1 97 ? 9.692 3.189 -9.326 1.00 96.94 97 GLY A CA 1
ATOM 705 C C . GLY A 1 97 ? 10.572 4.247 -9.997 1.00 96.94 97 GLY A C 1
ATOM 706 O O . GLY A 1 97 ? 10.527 4.393 -11.216 1.00 96.94 97 GLY A O 1
ATOM 707 N N . VAL A 1 98 ? 11.399 4.966 -9.228 1.00 96.50 98 VAL A N 1
ATOM 708 C CA . VAL A 1 98 ? 12.329 5.974 -9.774 1.00 96.50 98 VAL A CA 1
ATOM 709 C C . VAL A 1 98 ? 13.467 5.311 -10.548 1.00 96.50 98 VAL A C 1
ATOM 711 O O . VAL A 1 98 ? 13.688 5.651 -11.704 1.00 96.50 98 VAL A O 1
ATOM 714 N N . LEU A 1 99 ? 14.162 4.345 -9.940 1.00 94.56 99 LEU A N 1
ATOM 715 C CA . LEU A 1 99 ? 15.292 3.641 -10.558 1.00 94.56 99 LEU A CA 1
ATOM 716 C C . LEU A 1 99 ? 14.853 2.741 -11.717 1.00 94.56 99 LEU A C 1
ATOM 718 O O . LEU A 1 99 ? 15.597 2.556 -12.673 1.00 94.56 99 LEU A O 1
ATOM 722 N N . GLY A 1 100 ? 13.643 2.188 -11.637 1.00 94.12 100 GLY A N 1
ATOM 723 C CA . GLY A 1 100 ? 13.060 1.388 -12.706 1.00 94.12 100 GLY A CA 1
ATOM 724 C C . GLY A 1 100 ? 12.422 2.203 -13.832 1.00 94.12 100 GLY A C 1
ATOM 725 O O . GLY A 1 100 ? 11.962 1.600 -14.792 1.00 94.12 100 GLY A O 1
ATOM 726 N N . HIS A 1 101 ? 12.375 3.537 -13.729 1.00 93.81 101 HIS A N 1
ATOM 727 C CA . HIS A 1 101 ? 11.708 4.416 -14.699 1.00 93.81 101 HIS A CA 1
ATOM 728 C C . HIS A 1 101 ? 10.218 4.086 -14.946 1.00 93.81 101 HIS A C 1
ATOM 730 O O . HIS A 1 101 ? 9.727 4.224 -16.058 1.00 93.81 101 HIS A O 1
ATOM 736 N N . PHE A 1 102 ? 9.486 3.689 -13.899 1.00 94.38 102 PHE A N 1
ATOM 737 C CA . PHE A 1 102 ? 8.036 3.426 -13.952 1.00 94.38 102 PHE A CA 1
ATOM 738 C C . PHE A 1 102 ? 7.281 4.143 -12.816 1.00 94.38 102 PHE A C 1
ATOM 740 O O . PHE A 1 102 ? 6.314 3.626 -12.253 1.00 94.38 102 PHE A O 1
ATOM 747 N N . SER A 1 103 ? 7.740 5.335 -12.420 1.00 95.19 103 SER A N 1
ATOM 748 C CA . SER A 1 103 ? 7.204 6.075 -11.263 1.00 95.19 103 SER A CA 1
ATOM 749 C C . SER A 1 103 ? 5.712 6.390 -11.399 1.00 95.19 103 SER A C 1
ATOM 751 O O . SER A 1 103 ? 4.976 6.358 -10.417 1.00 95.19 103 SER A O 1
ATOM 753 N N . GLU A 1 104 ? 5.251 6.641 -12.615 1.00 93.44 104 GLU A N 1
ATOM 754 C CA . GLU A 1 104 ? 3.861 6.896 -12.965 1.00 93.44 104 GLU A CA 1
ATOM 755 C C . GLU A 1 104 ? 3.009 5.644 -12.733 1.00 93.44 104 GLU A C 1
ATOM 757 O O . GLU A 1 104 ? 1.992 5.701 -12.042 1.00 93.44 104 GLU A O 1
ATOM 762 N N . THR A 1 105 ? 3.469 4.488 -13.223 1.00 94.81 105 THR A N 1
ATOM 763 C CA . THR A 1 105 ? 2.812 3.196 -12.969 1.00 94.81 105 THR A CA 1
ATOM 764 C C . THR A 1 105 ? 2.806 2.867 -11.473 1.00 94.81 105 THR A C 1
ATOM 766 O O . THR A 1 105 ? 1.793 2.410 -10.941 1.00 94.81 105 THR A O 1
ATOM 769 N N . MET A 1 106 ? 3.900 3.167 -10.765 1.00 96.75 106 MET A N 1
ATOM 770 C CA . MET A 1 106 ? 3.970 3.013 -9.312 1.00 96.75 106 MET A CA 1
ATOM 771 C C . MET A 1 106 ? 2.928 3.888 -8.599 1.00 96.75 106 MET A C 1
ATOM 773 O O . MET A 1 106 ? 2.252 3.410 -7.693 1.00 96.75 106 MET A O 1
ATOM 777 N N . LEU A 1 107 ? 2.728 5.141 -9.019 1.00 96.00 107 LEU A N 1
ATOM 778 C CA . LEU A 1 107 ? 1.702 6.012 -8.433 1.00 96.00 107 LEU A CA 1
ATOM 779 C C . LEU A 1 107 ? 0.275 5.503 -8.683 1.00 96.00 107 LEU A C 1
ATOM 781 O O . LEU A 1 107 ? -0.579 5.669 -7.813 1.00 96.00 107 LEU A O 1
ATOM 785 N N . ILE A 1 108 ? 0.020 4.831 -9.811 1.00 96.62 108 ILE A N 1
ATOM 786 C CA . ILE A 1 108 ? -1.265 4.158 -10.060 1.00 96.62 108 ILE A CA 1
ATOM 787 C C . ILE A 1 108 ? -1.444 2.959 -9.116 1.00 96.62 108 ILE A C 1
ATOM 789 O O . ILE A 1 108 ? -2.533 2.747 -8.585 1.00 96.62 108 ILE A O 1
ATOM 793 N N . PHE A 1 109 ? -0.386 2.195 -8.834 1.00 98.31 109 PHE A N 1
ATOM 794 C CA . PHE A 1 109 ? -0.439 1.149 -7.805 1.00 98.31 109 PHE A CA 1
ATOM 795 C C . PHE A 1 109 ? -0.686 1.721 -6.403 1.00 98.31 109 PHE A C 1
ATOM 797 O O . PHE A 1 109 ? -1.353 1.080 -5.594 1.00 98.31 109 PHE A O 1
ATOM 804 N N . PHE A 1 110 ? -0.231 2.945 -6.136 1.00 98.44 110 PHE A N 1
ATOM 805 C CA . PHE A 1 110 ? -0.512 3.696 -4.911 1.00 98.44 110 PHE A CA 1
ATOM 806 C C . PHE A 1 110 ? -1.889 4.392 -4.899 1.00 98.44 110 PHE A C 1
ATOM 808 O O . PHE A 1 110 ? -2.141 5.221 -4.022 1.00 98.44 110 PHE A O 1
ATOM 815 N N . ALA A 1 111 ? -2.809 4.109 -5.834 1.00 98.31 111 ALA A N 1
ATOM 816 C CA . ALA A 1 111 ? -4.076 4.846 -5.904 1.00 98.31 111 ALA A CA 1
ATOM 817 C C . ALA A 1 111 ? -4.891 4.851 -4.589 1.00 98.31 111 ALA A C 1
ATOM 819 O O . ALA A 1 111 ? -5.423 5.912 -4.252 1.00 98.31 111 ALA A O 1
ATOM 820 N N . PRO A 1 112 ? -4.966 3.770 -3.782 1.00 98.62 112 PRO A N 1
ATOM 821 C CA . PRO A 1 112 ? -5.646 3.809 -2.487 1.00 98.62 112 PRO A CA 1
ATOM 822 C C . PRO A 1 112 ? -4.969 4.760 -1.493 1.00 98.62 112 PRO A C 1
ATOM 824 O O . PRO A 1 112 ? -5.652 5.473 -0.759 1.00 98.62 112 PRO A O 1
ATOM 827 N N . GLN A 1 113 ? -3.635 4.821 -1.493 1.00 98.75 113 GLN A N 1
ATOM 828 C CA . GLN A 1 113 ? -2.840 5.732 -0.668 1.00 98.75 113 GLN A CA 1
ATOM 829 C C . GLN A 1 113 ? -3.014 7.184 -1.123 1.00 98.75 113 GLN A C 1
ATOM 831 O O . GLN A 1 113 ? -3.192 8.069 -0.287 1.00 98.75 113 GLN A O 1
ATOM 836 N N . VAL A 1 114 ? -3.022 7.428 -2.439 1.00 98.44 114 VAL A N 1
ATOM 837 C CA . VAL A 1 114 ? -3.311 8.740 -3.043 1.00 98.44 114 VAL A CA 1
ATOM 838 C C . VAL A 1 114 ? -4.712 9.202 -2.663 1.00 98.44 114 VAL A C 1
ATOM 840 O O . VAL A 1 114 ? -4.875 10.314 -2.163 1.00 98.44 114 VAL A O 1
ATOM 843 N N . PHE A 1 115 ? -5.714 8.339 -2.822 1.00 98.50 115 PHE A N 1
ATOM 844 C CA . PHE A 1 115 ? -7.085 8.636 -2.429 1.00 98.50 115 PHE A CA 1
ATOM 845 C C . PHE A 1 115 ? -7.188 8.935 -0.929 1.00 98.50 115 PHE A C 1
ATOM 847 O O . PHE A 1 115 ? -7.746 9.961 -0.545 1.00 98.50 115 PHE A O 1
ATOM 854 N N . ASN A 1 116 ? -6.609 8.084 -0.075 1.00 98.56 116 ASN A N 1
ATOM 855 C CA . ASN A 1 116 ? -6.609 8.291 1.371 1.00 98.56 116 ASN A CA 1
ATOM 856 C C . ASN A 1 116 ? -5.940 9.615 1.757 1.00 98.56 116 ASN A C 1
ATOM 858 O O . ASN A 1 116 ? -6.471 10.338 2.599 1.00 98.56 116 ASN A O 1
ATOM 862 N N . PHE A 1 117 ? -4.807 9.943 1.130 1.00 98.12 117 PHE A N 1
ATOM 863 C CA . PHE A 1 117 ? -4.108 11.206 1.336 1.00 98.12 117 PHE A CA 1
ATOM 864 C C . PHE A 1 117 ? -5.004 12.389 0.984 1.00 98.12 117 PHE A C 1
ATOM 866 O O . PHE A 1 117 ? -5.247 13.213 1.861 1.00 98.12 117 PHE A O 1
ATOM 873 N N . ILE A 1 118 ? -5.549 12.434 -0.239 1.00 98.19 118 ILE A N 1
ATOM 874 C CA . ILE A 1 118 ? -6.428 13.518 -0.711 1.00 98.19 118 ILE A CA 1
ATOM 875 C C . ILE A 1 118 ? -7.645 13.661 0.205 1.00 98.19 118 ILE A C 1
ATOM 877 O O . ILE A 1 118 ? -7.953 14.763 0.653 1.00 98.19 118 ILE A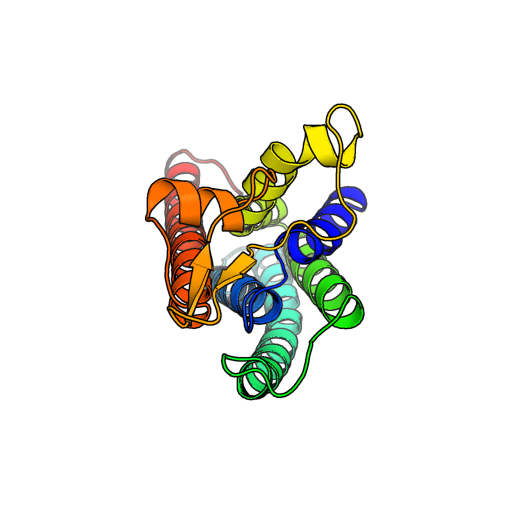 O 1
ATOM 881 N N . TYR A 1 119 ? -8.295 12.548 0.548 1.00 97.94 119 TYR A N 1
ATOM 882 C CA . TYR A 1 119 ? -9.443 12.547 1.451 1.00 97.94 119 TYR A CA 1
ATOM 883 C C . TYR A 1 119 ? -9.075 13.052 2.858 1.00 97.94 119 TYR A C 1
ATOM 885 O O . TYR A 1 119 ? -9.842 13.778 3.486 1.00 97.94 119 TYR A O 1
ATOM 893 N N . SER A 1 120 ? -7.864 12.746 3.328 1.00 97.62 120 SER A N 1
ATOM 894 C CA . SER A 1 120 ? -7.312 13.235 4.595 1.00 97.62 120 SER A CA 1
ATOM 895 C C . SER A 1 120 ? -6.871 14.706 4.577 1.00 97.62 120 SER A C 1
ATOM 897 O O . SER A 1 120 ? -6.742 15.284 5.658 1.00 97.62 120 SER A O 1
ATOM 899 N N . VAL A 1 121 ? -6.624 15.329 3.414 1.00 97.31 121 VAL A N 1
ATOM 900 C CA . VAL A 1 121 ? -6.009 16.673 3.306 1.00 97.31 121 VAL A CA 1
ATOM 901 C C . VAL A 1 121 ? -6.699 17.735 4.175 1.00 97.31 121 VAL A C 1
ATOM 903 O O . VAL A 1 121 ? -5.978 18.430 4.894 1.00 97.31 121 VAL A O 1
ATOM 906 N N . PRO A 1 122 ? -8.042 17.865 4.212 1.00 97.31 122 PRO A N 1
ATOM 907 C CA . PRO A 1 122 ? -8.693 18.880 5.046 1.00 97.31 122 PRO A CA 1
ATOM 908 C C . PRO A 1 122 ? -8.359 18.749 6.540 1.00 97.31 122 PRO A C 1
ATOM 910 O O . PRO A 1 122 ? -8.198 19.753 7.234 1.00 97.31 122 PRO A O 1
ATOM 913 N N . GLN A 1 123 ? -8.206 17.515 7.036 1.00 96.69 123 GLN A N 1
ATOM 914 C CA . GLN A 1 123 ? -7.782 17.252 8.413 1.00 96.69 123 GLN A CA 1
ATOM 915 C C . GLN A 1 123 ? -6.271 17.466 8.589 1.00 96.69 123 GLN A C 1
ATOM 917 O O . GLN A 1 123 ? -5.838 18.052 9.582 1.00 96.69 123 GLN A O 1
ATOM 922 N N . LEU A 1 124 ? -5.449 17.030 7.631 1.00 95.31 124 LEU A N 1
ATOM 923 C CA . LEU A 1 124 ? -3.990 17.176 7.702 1.00 95.31 124 LEU A CA 1
ATOM 924 C C . LEU A 1 124 ? -3.554 18.648 7.698 1.00 95.31 124 LEU A C 1
ATOM 926 O O . LEU A 1 124 ? -2.684 19.022 8.481 1.00 95.31 124 LEU A O 1
ATOM 930 N N . LEU A 1 125 ? -4.214 19.487 6.895 1.00 96.31 125 LEU A N 1
ATOM 931 C CA . LEU A 1 125 ? -3.993 20.937 6.836 1.00 96.31 125 LEU A CA 1
ATOM 932 C C . LEU A 1 125 ? -4.676 21.712 7.971 1.00 96.31 125 LEU A C 1
ATOM 934 O O . LEU A 1 125 ? -4.597 22.936 8.002 1.00 96.31 125 LEU A O 1
ATOM 938 N N . LYS A 1 126 ? -5.350 21.019 8.899 1.00 95.25 126 LYS A N 1
ATOM 939 C CA . LYS A 1 126 ? -6.061 21.618 10.042 1.00 95.25 126 LYS A CA 1
ATOM 940 C C . LYS A 1 126 ? -7.177 22.596 9.646 1.00 95.25 126 LYS A C 1
ATOM 942 O O . LYS A 1 126 ? -7.583 23.416 10.461 1.00 95.25 126 LYS A O 1
ATOM 947 N N . ILE A 1 127 ? -7.712 22.463 8.429 1.00 96.94 127 ILE A N 1
ATOM 948 C CA . ILE A 1 127 ? -8.930 23.163 7.989 1.00 96.94 127 ILE A CA 1
ATOM 949 C C . ILE A 1 127 ? -10.136 22.620 8.771 1.00 96.94 127 ILE A C 1
ATOM 951 O O . ILE A 1 127 ? -11.019 23.370 9.173 1.00 96.94 127 ILE A O 1
ATOM 955 N N . VAL A 1 128 ? -10.141 21.308 9.025 1.00 95.75 128 VAL A N 1
ATOM 956 C CA . VAL A 1 128 ? -11.091 20.606 9.901 1.00 95.75 128 VAL A CA 1
ATOM 957 C C . VAL A 1 128 ? -10.331 20.070 11.124 1.00 95.75 128 VAL A C 1
ATOM 959 O O . VAL A 1 128 ? -9.175 19.652 10.969 1.00 95.75 128 VAL A O 1
ATOM 962 N N . PRO A 1 129 ? -10.935 20.033 12.335 1.00 95.19 129 PRO A N 1
ATOM 963 C CA . PRO A 1 129 ? -10.306 19.436 13.508 1.00 95.19 129 PRO A CA 1
ATOM 964 C C . PRO A 1 129 ? -9.787 18.025 13.221 1.00 95.19 129 PRO A C 1
ATOM 966 O O . PRO A 1 129 ? -10.511 17.144 12.760 1.00 95.19 129 PRO A O 1
ATOM 969 N N . CYS A 1 130 ? -8.503 17.819 13.494 1.00 95.19 130 CYS A N 1
ATOM 970 C CA . CYS A 1 130 ? -7.824 16.556 13.254 1.00 95.19 130 CYS A CA 1
ATOM 971 C C . CYS A 1 130 ? -7.352 15.991 14.592 1.00 95.19 130 CYS A C 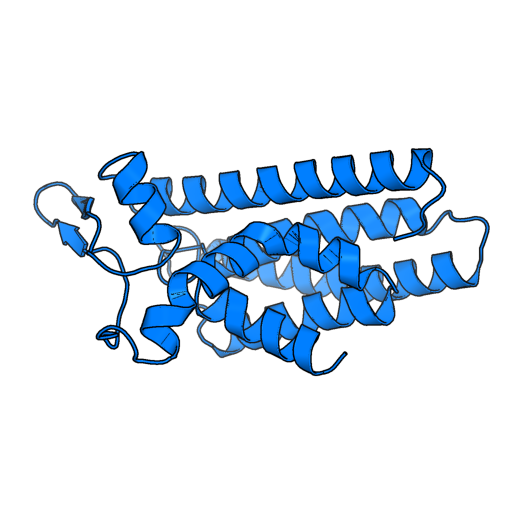1
ATOM 973 O O . CYS A 1 130 ? -6.358 16.500 15.131 1.00 95.19 130 CYS A O 1
ATOM 975 N N . PRO A 1 131 ? -8.027 14.958 15.127 1.00 94.31 131 PRO A N 1
ATOM 976 C CA . PRO A 1 131 ? -7.592 14.314 16.355 1.00 94.31 131 PRO A CA 1
ATOM 977 C C . PRO A 1 131 ? -6.244 13.620 16.144 1.00 94.31 131 PRO A C 1
ATOM 979 O O . PRO A 1 131 ? -5.831 13.344 15.014 1.00 94.31 131 PRO A O 1
ATOM 982 N N . ARG A 1 132 ? -5.554 13.327 17.252 1.00 91.25 132 ARG A N 1
ATOM 983 C CA . ARG A 1 132 ? -4.254 12.640 17.226 1.00 91.25 132 ARG A CA 1
ATOM 984 C C . ARG A 1 132 ? -4.361 11.234 16.632 1.00 91.25 132 ARG A C 1
ATOM 986 O O . ARG A 1 132 ? -3.511 10.846 15.840 1.00 91.25 132 ARG A O 1
ATOM 993 N N . HIS A 1 133 ? -5.413 10.500 16.990 1.00 92.38 133 HIS A N 1
ATOM 994 C CA . HIS A 1 133 ? -5.709 9.173 16.458 1.00 92.38 133 HIS A CA 1
ATOM 995 C C . HIS A 1 133 ? -7.006 9.232 15.653 1.00 92.38 133 HIS A C 1
ATOM 997 O O . HIS A 1 133 ? -8.026 9.707 16.148 1.00 92.38 133 HIS A O 1
ATOM 1003 N N . ARG A 1 134 ? -6.951 8.761 14.404 1.00 93.12 134 ARG A N 1
ATOM 1004 C CA . ARG A 1 134 ? -8.073 8.776 13.446 1.00 93.12 134 ARG A CA 1
ATOM 1005 C C . ARG A 1 134 ? -8.627 7.371 13.175 1.00 93.12 134 ARG A C 1
ATOM 1007 O O . ARG A 1 134 ? -9.208 7.119 12.121 1.00 93.12 134 ARG A O 1
ATOM 1014 N N . LEU A 1 135 ? -8.380 6.453 14.106 1.00 93.69 135 LEU A N 1
ATOM 1015 C CA . LEU A 1 135 ? -8.720 5.037 14.001 1.00 93.69 135 LEU A CA 1
ATOM 1016 C C . LEU A 1 135 ? -10.219 4.807 14.230 1.00 93.69 135 LEU A C 1
ATOM 1018 O O . LEU A 1 135 ? -10.858 5.618 14.905 1.00 93.69 135 LEU A O 1
ATOM 1022 N N . PRO A 1 136 ? -10.786 3.718 13.686 1.00 96.06 136 PRO A N 1
ATOM 1023 C CA . PRO A 1 136 ? -12.127 3.283 14.055 1.00 96.06 136 PRO A CA 1
ATOM 1024 C C . PRO A 1 136 ? -12.217 2.923 15.545 1.00 96.06 136 PRO A C 1
ATOM 1026 O O . PRO A 1 136 ? -11.211 2.647 16.199 1.00 96.06 136 PRO A O 1
ATOM 1029 N N . THR A 1 137 ? -13.435 2.918 16.086 1.00 96.19 137 THR A N 1
ATOM 1030 C CA . THR A 1 137 ? -13.687 2.596 17.499 1.00 96.19 137 THR A CA 1
ATOM 1031 C C . THR A 1 137 ? -14.078 1.133 17.647 1.00 96.19 137 THR A C 1
ATOM 1033 O O . THR A 1 137 ? -14.978 0.660 16.953 1.00 96.19 137 THR A O 1
ATOM 1036 N N . PHE A 1 138 ? -13.424 0.423 18.563 1.00 96.00 138 PHE A N 1
ATOM 1037 C CA . PHE A 1 138 ? -13.750 -0.961 18.889 1.00 96.00 138 PHE A CA 1
ATOM 1038 C C . PHE A 1 138 ? -14.873 -1.032 19.928 1.00 96.00 138 PHE A C 1
ATOM 1040 O O . PHE A 1 138 ? -14.757 -0.456 21.010 1.00 96.00 138 PHE A O 1
ATOM 1047 N N . ASP A 1 139 ? -15.942 -1.754 19.609 1.00 95.25 139 ASP A N 1
ATOM 1048 C CA . ASP A 1 139 ? -17.026 -2.048 20.541 1.00 95.25 139 ASP A CA 1
ATOM 1049 C C . ASP A 1 139 ? -16.775 -3.395 21.228 1.00 95.25 139 ASP A C 1
ATOM 1051 O O . ASP A 1 139 ? -16.815 -4.456 20.605 1.00 95.25 139 ASP A O 1
ATOM 1055 N N . THR A 1 140 ? -16.545 -3.356 22.541 1.00 94.00 140 THR A N 1
ATOM 1056 C CA . THR A 1 140 ? -16.244 -4.541 23.355 1.00 94.00 140 THR A CA 1
ATOM 1057 C C . THR A 1 140 ? -17.420 -5.503 23.494 1.00 94.00 140 THR A C 1
ATOM 1059 O O . THR A 1 140 ? -17.198 -6.671 23.807 1.00 94.00 140 THR A O 1
ATOM 1062 N N . LYS A 1 141 ? -18.660 -5.050 23.266 1.00 94.94 141 LYS A N 1
ATOM 1063 C CA . LYS A 1 141 ? -19.854 -5.903 23.362 1.00 94.94 141 LYS A CA 1
ATOM 1064 C C . LYS A 1 141 ? -20.049 -6.748 22.113 1.00 94.94 141 LYS A C 1
ATOM 1066 O O . LYS A 1 141 ? -20.436 -7.908 22.215 1.00 94.94 141 LYS A O 1
ATOM 1071 N N . THR A 1 142 ? -19.810 -6.157 20.946 1.00 94.56 142 THR A N 1
ATOM 1072 C CA . THR A 1 142 ? -20.010 -6.817 19.648 1.00 94.56 142 THR A CA 1
ATOM 1073 C C . THR A 1 142 ? -18.723 -7.414 19.082 1.00 94.56 142 THR A C 1
ATOM 1075 O O . THR A 1 142 ? -18.786 -8.315 18.251 1.00 94.56 142 THR A O 1
ATOM 1078 N N . GLY A 1 143 ? -17.555 -6.939 19.526 1.00 94.25 143 GLY A N 1
ATOM 1079 C CA . GLY A 1 143 ? -16.256 -7.318 18.971 1.00 94.25 143 GLY A CA 1
ATOM 1080 C C . GLY A 1 143 ? -15.974 -6.698 17.598 1.00 94.25 143 GLY A C 1
ATOM 1081 O O . GLY A 1 143 ? -15.113 -7.193 16.868 1.00 94.25 143 GLY A O 1
ATOM 1082 N N . LEU A 1 144 ? -16.708 -5.646 17.221 1.00 97.50 144 LEU A N 1
ATOM 1083 C CA . LEU A 1 144 ? -16.640 -5.023 15.900 1.00 97.50 144 LEU A CA 1
ATOM 1084 C C . LEU A 1 144 ? -15.999 -3.634 15.957 1.00 97.50 144 LEU A C 1
ATOM 1086 O O . LEU A 1 144 ? -16.064 -2.921 16.958 1.00 97.50 144 LEU A O 1
ATOM 1090 N N . LEU A 1 145 ? -15.413 -3.233 14.834 1.00 97.62 145 LEU A N 1
ATOM 1091 C CA . LEU A 1 145 ? -14.987 -1.870 14.569 1.00 97.62 145 LEU A CA 1
ATOM 1092 C C . LEU A 1 145 ? -16.142 -1.066 13.983 1.00 97.62 145 LEU A C 1
ATOM 1094 O O . LEU A 1 145 ? -16.781 -1.467 13.010 1.00 97.62 145 LEU A O 1
ATOM 1098 N N . THR A 1 146 ? -16.359 0.106 14.561 1.00 97.06 146 THR A N 1
ATOM 1099 C CA . THR A 1 146 ? -17.340 1.099 14.129 1.00 97.06 146 THR A CA 1
ATOM 1100 C C . THR A 1 146 ? -16.630 2.353 13.640 1.00 97.06 146 THR A C 1
ATOM 1102 O O . THR A 1 146 ? -15.538 2.708 14.097 1.00 97.06 146 THR A O 1
ATOM 1105 N N . ALA A 1 147 ? -17.232 3.010 12.657 1.00 96.31 147 ALA A N 1
ATOM 1106 C CA . ALA A 1 147 ? -16.630 4.171 12.036 1.00 96.31 147 ALA A CA 1
ATOM 1107 C C . ALA A 1 147 ? -16.682 5.407 12.943 1.00 96.31 147 ALA A C 1
ATOM 1109 O O . ALA A 1 147 ? -17.647 5.636 13.669 1.00 96.31 147 ALA A O 1
ATOM 1110 N N . THR A 1 148 ? -15.661 6.244 12.822 1.00 95.25 148 THR A N 1
ATOM 1111 C CA . THR A 1 148 ? -15.578 7.586 13.407 1.00 95.25 148 THR A CA 1
ATOM 1112 C C . THR A 1 148 ? -15.753 8.634 12.302 1.00 95.25 148 THR A C 1
ATOM 1114 O O . THR A 1 148 ? -15.538 8.306 11.135 1.00 95.25 148 THR A O 1
ATOM 1117 N N . PRO A 1 149 ? -16.072 9.906 12.613 1.00 94.31 149 PRO A N 1
ATOM 1118 C CA . PRO A 1 149 ? -16.229 10.961 11.600 1.00 94.31 149 PRO A CA 1
ATOM 1119 C C . PRO A 1 149 ? -14.896 11.418 10.965 1.00 94.31 149 PRO A C 1
ATOM 1121 O O . PRO A 1 149 ? -14.799 12.520 10.432 1.00 94.31 149 PRO A O 1
ATOM 1124 N N . ASN A 1 150 ? -13.834 10.611 11.057 1.00 96.38 150 ASN A N 1
ATOM 1125 C CA . ASN A 1 150 ? -12.506 10.950 10.565 1.00 96.38 150 ASN A CA 1
ATOM 1126 C C . ASN A 1 150 ? -12.346 10.640 9.076 1.00 96.38 150 ASN A C 1
ATOM 1128 O O . ASN A 1 150 ? -12.799 9.609 8.580 1.00 96.38 150 ASN A O 1
ATOM 1132 N N . TYR A 1 151 ? -11.626 11.507 8.367 1.00 96.38 151 TYR A N 1
ATOM 1133 C CA . TYR A 1 151 ? -11.480 11.417 6.919 1.00 96.38 151 TYR A CA 1
ATOM 1134 C C . TYR A 1 151 ? -10.279 10.547 6.563 1.00 96.38 151 TYR A C 1
ATOM 1136 O O . TYR A 1 151 ? -9.158 11.023 6.399 1.00 96.38 151 TYR A O 1
ATOM 1144 N N . ASN A 1 152 ? -10.508 9.240 6.483 1.00 97.25 152 ASN A N 1
ATOM 1145 C CA . ASN A 1 152 ? -9.570 8.274 5.921 1.00 97.25 152 ASN A CA 1
ATOM 1146 C C . ASN A 1 152 ? -10.321 7.091 5.301 1.00 97.25 152 ASN A C 1
ATOM 1148 O O . ASN A 1 152 ? -11.500 6.863 5.581 1.00 97.25 152 ASN A O 1
ATOM 1152 N N . LEU A 1 153 ? -9.621 6.339 4.455 1.00 97.88 153 LEU A N 1
ATOM 1153 C CA . LEU A 1 153 ? -10.175 5.210 3.715 1.00 97.88 153 LEU A CA 1
ATOM 1154 C C . LEU A 1 153 ? -10.731 4.122 4.650 1.00 97.88 153 LEU A C 1
ATOM 1156 O O . LEU A 1 153 ? -11.766 3.540 4.348 1.00 97.88 153 LEU A O 1
ATOM 1160 N N . ILE A 1 154 ? -10.099 3.889 5.805 1.00 97.62 154 ILE A N 1
ATOM 1161 C CA . ILE A 1 154 ? -10.540 2.885 6.787 1.00 97.62 154 ILE A CA 1
ATOM 1162 C C . ILE A 1 154 ? -11.941 3.224 7.322 1.00 97.62 154 ILE A C 1
ATOM 1164 O O . ILE A 1 154 ? -12.840 2.384 7.284 1.00 97.62 154 ILE A O 1
ATOM 1168 N N . ASN A 1 155 ? -12.161 4.465 7.770 1.00 97.75 155 ASN A N 1
ATOM 1169 C CA . ASN A 1 155 ? -13.477 4.909 8.242 1.00 97.75 155 ASN A CA 1
ATOM 1170 C C . ASN A 1 155 ? -14.496 4.986 7.100 1.00 97.75 155 ASN A C 1
ATOM 1172 O O . ASN A 1 155 ? -15.655 4.632 7.303 1.00 97.75 155 ASN A O 1
ATOM 1176 N N . LEU A 1 156 ? -14.069 5.375 5.893 1.00 97.81 156 LEU A N 1
ATOM 1177 C CA . LEU A 1 156 ? -14.939 5.389 4.718 1.00 97.81 156 LEU A CA 1
ATOM 1178 C C . LEU A 1 156 ? -15.469 3.986 4.387 1.00 97.81 156 LEU A C 1
ATOM 1180 O O . LEU A 1 156 ? -16.663 3.825 4.148 1.00 97.81 156 LEU A O 1
ATOM 1184 N N . LEU A 1 157 ? -14.617 2.958 4.424 1.00 98.00 157 LEU A N 1
ATOM 1185 C CA . LEU A 1 157 ? -15.044 1.575 4.196 1.00 98.00 157 LEU A CA 1
ATOM 1186 C C . LEU A 1 157 ? -16.051 1.105 5.251 1.00 98.00 157 LEU A C 1
ATOM 1188 O O . LEU A 1 157 ? -16.995 0.395 4.913 1.00 98.00 157 LEU A O 1
ATOM 1192 N N . LEU A 1 158 ? -15.898 1.522 6.508 1.00 97.81 158 LEU A N 1
ATOM 1193 C CA . LEU A 1 158 ? -16.881 1.232 7.555 1.00 97.81 158 LEU A CA 1
ATOM 1194 C C . LEU A 1 158 ? -18.187 2.023 7.382 1.00 97.81 158 LEU A C 1
ATOM 1196 O O . LEU A 1 158 ? -19.246 1.506 7.719 1.00 97.81 158 LEU A O 1
ATOM 1200 N N . HIS A 1 159 ? -18.147 3.247 6.849 1.00 97.38 159 HIS A N 1
ATOM 1201 C CA . HIS A 1 159 ? -19.361 3.991 6.489 1.00 97.38 159 HIS A CA 1
ATOM 1202 C C . HIS A 1 159 ? -20.123 3.330 5.333 1.00 97.38 159 HIS A C 1
ATOM 1204 O O . HIS A 1 159 ? -21.347 3.283 5.368 1.00 97.38 159 HIS A O 1
ATOM 1210 N N . ILE A 1 160 ? -19.413 2.803 4.331 1.00 97.56 160 ILE A N 1
ATOM 1211 C CA . ILE A 1 160 ? -20.024 2.181 3.147 1.00 97.56 160 ILE A CA 1
ATOM 1212 C C . ILE A 1 160 ? -20.555 0.776 3.457 1.00 97.56 160 ILE A C 1
ATOM 1214 O O . ILE A 1 160 ? -21.673 0.439 3.080 1.00 97.56 160 ILE A O 1
ATOM 1218 N N . PHE A 1 161 ? -19.756 -0.056 4.128 1.00 97.75 161 PHE A N 1
ATOM 1219 C CA . PHE A 1 161 ? -20.044 -1.485 4.316 1.00 97.75 161 PHE A CA 1
ATOM 1220 C C . PHE A 1 161 ? -20.502 -1.848 5.733 1.00 97.75 161 PHE A C 1
ATOM 1222 O O . PHE A 1 161 ? -20.724 -3.024 6.026 1.00 97.75 161 PHE A O 1
ATOM 1229 N N . GLY A 1 162 ? -20.613 -0.861 6.621 1.00 97.44 162 GLY A N 1
ATOM 1230 C CA . GLY A 1 162 ? -21.003 -1.048 8.012 1.00 97.44 162 GLY A CA 1
ATOM 1231 C C . GLY A 1 162 ? -19.907 -1.647 8.909 1.00 97.44 162 GLY A C 1
ATOM 1232 O O . GLY A 1 162 ? -18.807 -1.984 8.440 1.00 97.44 162 GLY A O 1
ATOM 1233 N N . PRO A 1 163 ? -20.210 -1.782 10.218 1.00 97.88 163 PRO A N 1
ATOM 1234 C CA . PRO A 1 163 ? -19.306 -2.353 11.212 1.00 97.88 163 PRO A CA 1
ATOM 1235 C C . PRO A 1 163 ? -18.870 -3.777 10.862 1.00 97.88 163 PRO A C 1
ATOM 1237 O O . PRO A 1 163 ? -19.655 -4.577 10.357 1.00 97.88 163 PRO A O 1
ATOM 1240 N N . CYS A 1 164 ? -17.613 -4.109 11.139 1.00 98.06 164 CYS A N 1
ATOM 1241 C CA . CYS A 1 164 ? -17.059 -5.440 10.881 1.00 98.06 164 CYS A CA 1
ATOM 1242 C C . CYS A 1 164 ? -15.894 -5.744 11.825 1.00 98.06 164 CYS A C 1
ATOM 1244 O O . CYS A 1 164 ? -15.475 -4.877 12.592 1.00 98.06 164 CYS A O 1
ATOM 1246 N N . THR A 1 165 ? -15.376 -6.972 11.800 1.00 97.88 165 THR A N 1
ATOM 1247 C CA . THR A 1 165 ? -14.187 -7.312 12.590 1.00 97.88 165 THR A CA 1
ATOM 1248 C C . THR A 1 165 ? -12.955 -6.577 12.055 1.00 97.88 165 THR A C 1
ATOM 1250 O O . THR A 1 165 ? -12.900 -6.195 10.885 1.00 97.88 165 THR A O 1
ATOM 1253 N N . GLU A 1 166 ? -11.928 -6.405 12.889 1.00 97.81 166 GLU A N 1
ATOM 1254 C CA . GLU A 1 166 ? -10.660 -5.809 12.448 1.00 97.81 166 GLU A CA 1
ATOM 1255 C C . GLU A 1 166 ? -10.023 -6.594 11.295 1.00 97.81 166 GLU A C 1
ATOM 1257 O O . GLU A 1 166 ? -9.564 -6.001 10.320 1.00 97.81 166 GLU A O 1
ATOM 1262 N N . LYS A 1 167 ? -10.067 -7.929 11.364 1.00 97.81 167 LYS A N 1
ATOM 1263 C CA . LYS A 1 167 ? -9.566 -8.804 10.301 1.00 97.81 167 LYS A CA 1
ATOM 1264 C C . LYS A 1 167 ? -10.285 -8.547 8.976 1.00 97.81 167 LYS A C 1
ATOM 1266 O O . LYS A 1 167 ? -9.627 -8.411 7.946 1.00 97.81 167 LYS A O 1
ATOM 1271 N N . ASP A 1 168 ? -11.613 -8.467 8.998 1.00 98.25 168 ASP A N 1
ATOM 1272 C CA . ASP A 1 168 ? -12.402 -8.226 7.787 1.00 98.25 168 ASP A CA 1
ATOM 1273 C C . ASP A 1 168 ? -12.146 -6.828 7.226 1.00 98.25 168 ASP A C 1
ATOM 1275 O O . ASP A 1 168 ? -12.065 -6.660 6.009 1.00 98.25 168 ASP A O 1
ATOM 1279 N N . LEU A 1 169 ? -11.964 -5.827 8.091 1.00 98.31 169 LEU A N 1
ATOM 1280 C CA . LEU A 1 169 ? -11.620 -4.475 7.668 1.00 98.31 169 LEU A CA 1
ATOM 1281 C C . LEU A 1 169 ? -10.249 -4.424 6.985 1.00 98.31 169 LEU A C 1
ATOM 1283 O O . LEU A 1 169 ? -10.140 -3.852 5.899 1.00 98.31 169 LEU A O 1
ATOM 1287 N N . THR A 1 170 ? -9.232 -5.073 7.563 1.00 98.31 170 THR A N 1
ATOM 1288 C CA . THR A 1 170 ? -7.914 -5.228 6.928 1.00 98.31 170 THR A CA 1
ATOM 1289 C C . THR A 1 170 ? -8.055 -5.901 5.562 1.00 98.31 170 THR A C 1
ATOM 1291 O O . THR A 1 170 ? -7.526 -5.396 4.574 1.00 98.31 170 THR A O 1
ATOM 1294 N N . ILE A 1 171 ? -8.823 -6.992 5.462 1.00 98.56 171 ILE A N 1
ATOM 1295 C CA . ILE A 1 171 ? -9.063 -7.682 4.185 1.00 98.56 171 ILE A CA 1
ATOM 1296 C C . ILE A 1 171 ? -9.734 -6.749 3.169 1.00 98.56 171 ILE A C 1
ATOM 1298 O O . ILE A 1 171 ? -9.295 -6.707 2.024 1.00 98.56 171 ILE A O 1
ATOM 1302 N N . ARG A 1 172 ? -10.743 -5.959 3.561 1.00 98.44 172 ARG A N 1
ATOM 1303 C CA . ARG A 1 172 ? -11.396 -4.982 2.668 1.00 98.44 172 ARG A CA 1
ATOM 1304 C C . ARG A 1 172 ? -10.395 -3.968 2.111 1.00 98.44 172 ARG A C 1
ATOM 1306 O O . ARG A 1 172 ? -10.408 -3.709 0.910 1.00 98.44 172 ARG A O 1
ATOM 1313 N N . VAL A 1 173 ? -9.499 -3.439 2.949 1.00 98.50 173 VAL A N 1
ATOM 1314 C CA . VAL A 1 173 ? -8.430 -2.525 2.504 1.00 98.50 173 VAL A CA 1
ATOM 1315 C C . VAL A 1 173 ? -7.501 -3.217 1.500 1.00 98.50 173 VAL A C 1
ATOM 1317 O O . VAL A 1 173 ? -7.193 -2.646 0.455 1.00 98.50 173 VAL A O 1
ATOM 1320 N N . LEU A 1 174 ? -7.095 -4.463 1.762 1.00 98.69 174 LEU A N 1
ATOM 1321 C CA . LEU A 1 174 ? -6.227 -5.215 0.849 1.00 98.69 174 LEU A CA 1
ATOM 1322 C C . LEU A 1 174 ? -6.922 -5.597 -0.459 1.00 98.69 174 LEU A C 1
ATOM 1324 O O . LEU A 1 174 ? -6.280 -5.584 -1.503 1.00 98.69 174 LEU A O 1
ATOM 1328 N N . VAL A 1 175 ? -8.226 -5.876 -0.439 1.00 98.69 175 VAL A N 1
ATOM 1329 C CA . VAL A 1 175 ? -9.015 -6.086 -1.661 1.00 98.69 175 VAL A CA 1
ATOM 1330 C C . VAL A 1 175 ? -9.019 -4.816 -2.508 1.00 98.69 175 VAL A C 1
ATOM 1332 O O . VAL A 1 175 ? -8.731 -4.894 -3.699 1.00 98.69 175 VAL A O 1
ATOM 1335 N N . VAL A 1 176 ? -9.253 -3.641 -1.909 1.00 98.50 176 VAL A N 1
ATOM 1336 C CA . VAL A 1 176 ? -9.142 -2.352 -2.619 1.00 98.50 176 VAL A CA 1
ATOM 1337 C C . VAL A 1 176 ? -7.740 -2.176 -3.212 1.00 98.50 176 VAL A C 1
ATOM 1339 O O . VAL A 1 176 ? -7.604 -1.760 -4.363 1.00 98.50 176 VAL A O 1
ATOM 1342 N N . GLN A 1 177 ? -6.697 -2.558 -2.471 1.00 98.69 177 GLN A N 1
ATOM 1343 C CA . GLN A 1 177 ? -5.321 -2.510 -2.959 1.00 98.69 177 GLN A CA 1
ATOM 1344 C C . GLN A 1 177 ? -5.087 -3.437 -4.159 1.00 98.69 177 GLN A C 1
ATOM 1346 O O . GLN A 1 177 ? -4.542 -2.995 -5.166 1.00 98.69 177 GLN A O 1
ATOM 1351 N N . VAL A 1 178 ? -5.521 -4.698 -4.092 1.00 98.75 178 VAL A N 1
ATOM 1352 C CA . VAL A 1 178 ? -5.393 -5.667 -5.196 1.00 98.75 178 VAL A CA 1
ATOM 1353 C C . VAL A 1 178 ? -6.152 -5.192 -6.435 1.00 98.75 178 VAL A C 1
ATOM 13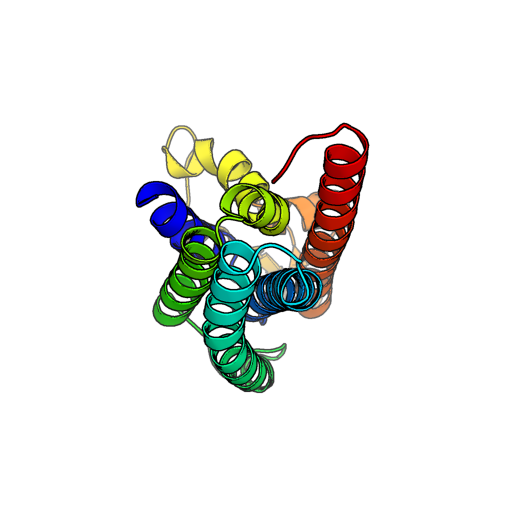55 O O . VAL A 1 178 ? -5.616 -5.259 -7.541 1.00 98.75 178 VAL A O 1
ATOM 1358 N N . LEU A 1 179 ? -7.363 -4.654 -6.260 1.00 98.31 179 LEU A N 1
ATOM 1359 C CA . LEU A 1 179 ? -8.137 -4.067 -7.355 1.00 98.31 179 LEU A CA 1
ATOM 1360 C C . LEU A 1 179 ? -7.396 -2.889 -7.998 1.00 98.31 179 LEU A C 1
ATOM 1362 O O . LEU A 1 179 ? -7.392 -2.776 -9.220 1.00 98.31 179 LEU A O 1
ATOM 1366 N N . SER A 1 180 ? -6.708 -2.063 -7.205 1.00 97.81 180 SER A N 1
ATOM 1367 C CA . SER A 1 180 ? -5.860 -0.990 -7.733 1.00 97.81 180 SER A CA 1
ATOM 1368 C C . SER A 1 180 ? -4.673 -1.509 -8.543 1.00 97.81 180 SER A C 1
ATOM 1370 O O . SER A 1 180 ? -4.321 -0.902 -9.553 1.00 97.81 180 SER A O 1
ATOM 1372 N N . ILE A 1 181 ? -4.049 -2.620 -8.135 1.00 98.44 181 ILE A N 1
ATOM 1373 C CA . ILE A 1 181 ? -2.961 -3.239 -8.909 1.00 98.44 181 ILE A CA 1
ATOM 1374 C C . ILE A 1 181 ? -3.492 -3.755 -10.247 1.00 98.44 181 ILE A C 1
ATOM 1376 O O . ILE A 1 181 ? -2.925 -3.446 -11.294 1.00 98.44 181 ILE A O 1
ATOM 1380 N N . ALA A 1 182 ? -4.609 -4.487 -10.228 1.00 98.00 182 ALA A N 1
ATOM 1381 C CA . ALA A 1 182 ? -5.248 -4.991 -11.442 1.00 98.00 182 ALA A CA 1
ATOM 1382 C C . ALA A 1 182 ? -5.653 -3.848 -12.389 1.00 98.00 182 ALA A C 1
ATOM 1384 O O . ALA A 1 182 ? -5.368 -3.901 -13.586 1.00 98.00 182 ALA A O 1
ATOM 1385 N N . PHE A 1 183 ? -6.251 -2.785 -11.843 1.00 96.44 183 PHE A N 1
ATOM 1386 C CA . PHE A 1 183 ? -6.572 -1.571 -12.586 1.00 96.44 183 PHE A CA 1
ATOM 1387 C C . PHE A 1 183 ? -5.319 -0.929 -13.190 1.00 96.44 183 PHE A C 1
ATOM 1389 O O . PHE A 1 183 ? -5.320 -0.599 -14.372 1.00 96.44 183 PHE A O 1
ATOM 1396 N N . GLY A 1 184 ? -4.229 -0.816 -12.426 1.00 96.31 184 GLY A N 1
ATOM 1397 C CA . GLY A 1 184 ? -2.971 -0.253 -12.911 1.00 96.31 184 GLY A CA 1
ATOM 1398 C C . GLY A 1 184 ? -2.368 -1.025 -14.083 1.00 96.31 184 GLY A C 1
ATOM 1399 O O . GLY A 1 184 ? -1.954 -0.412 -15.066 1.00 96.31 184 GLY A O 1
ATOM 1400 N N . PHE A 1 185 ? -2.397 -2.360 -14.043 1.00 96.19 185 PHE A N 1
ATOM 1401 C CA . PHE A 1 185 ? -2.002 -3.177 -15.195 1.00 96.19 185 PHE A CA 1
ATOM 1402 C C . PHE A 1 185 ? -2.914 -2.955 -16.409 1.00 96.19 185 PHE A C 1
ATOM 1404 O O . PHE A 1 185 ? -2.417 -2.852 -17.531 1.00 96.19 185 PHE A O 1
ATOM 1411 N N . GLY A 1 186 ? -4.229 -2.838 -16.196 1.00 95.12 186 GLY A N 1
ATOM 1412 C CA . GLY A 1 186 ? -5.191 -2.529 -17.256 1.00 95.12 186 GLY A CA 1
ATOM 1413 C C . GLY A 1 186 ? -4.929 -1.173 -17.917 1.00 95.12 186 GLY A C 1
ATOM 1414 O O . GLY A 1 186 ? -4.853 -1.092 -19.141 1.00 95.12 186 GLY A O 1
ATOM 1415 N N . VAL A 1 187 ? -4.714 -0.126 -17.114 1.00 93.69 187 VAL A N 1
ATOM 1416 C CA . VAL A 1 187 ? -4.381 1.225 -17.594 1.00 93.69 187 VAL A CA 1
ATOM 1417 C C . VAL A 1 187 ? -3.067 1.224 -18.365 1.00 93.69 187 VAL A C 1
ATOM 1419 O O . VAL A 1 187 ? -3.007 1.768 -19.466 1.00 93.69 187 VAL A O 1
ATOM 1422 N N . ARG A 1 188 ? -2.025 0.574 -17.832 1.00 90.38 188 ARG A N 1
ATOM 1423 C CA . ARG A 1 188 ? -0.726 0.475 -18.508 1.00 90.38 188 ARG A CA 1
ATOM 1424 C C . ARG A 1 188 ? -0.859 -0.195 -19.872 1.00 90.38 188 ARG A C 1
ATOM 1426 O O . ARG A 1 188 ? -0.314 0.306 -20.850 1.00 90.38 188 ARG A O 1
ATOM 1433 N N . ARG A 1 189 ? -1.598 -1.304 -19.947 1.00 89.81 189 ARG A N 1
ATOM 1434 C CA . ARG A 1 189 ? -1.837 -2.009 -21.210 1.00 89.81 189 ARG A CA 1
ATOM 1435 C C . ARG A 1 189 ? -2.591 -1.135 -22.211 1.00 89.81 189 ARG A C 1
ATOM 1437 O O . ARG A 1 189 ? -2.171 -1.050 -23.357 1.00 89.81 189 ARG A O 1
ATOM 1444 N N . ALA A 1 190 ? -3.662 -0.471 -21.780 1.00 90.62 190 ALA A N 1
ATOM 1445 C CA . ALA A 1 190 ? -4.430 0.416 -22.649 1.00 90.62 190 ALA A CA 1
ATOM 1446 C C . ALA A 1 190 ? -3.569 1.569 -23.191 1.00 90.62 190 ALA A C 1
ATOM 1448 O O . ALA A 1 190 ? -3.652 1.907 -24.366 1.00 90.62 190 ALA A O 1
ATOM 1449 N N . LEU A 1 191 ? -2.703 2.149 -22.357 1.00 87.88 191 LEU A N 1
ATOM 1450 C CA . LEU A 1 191 ? -1.815 3.233 -22.776 1.00 87.88 191 LEU A CA 1
ATOM 1451 C C . LEU A 1 191 ? -0.723 2.748 -23.733 1.00 87.88 191 LEU A C 1
ATOM 1453 O O . LEU A 1 191 ? -0.458 3.425 -24.723 1.00 87.88 191 LEU A O 1
ATOM 1457 N N . TYR A 1 192 ? -0.186 1.546 -23.515 1.00 85.25 192 TYR A N 1
ATOM 1458 C CA . TYR A 1 192 ? 0.717 0.902 -24.466 1.00 85.25 192 TYR A CA 1
ATOM 1459 C C . TYR A 1 192 ? 0.053 0.681 -25.835 1.00 85.25 192 TYR A C 1
ATOM 1461 O O . TYR A 1 192 ? 0.639 1.014 -26.863 1.00 85.25 192 TYR A O 1
ATOM 1469 N N . GLU A 1 193 ? -1.192 0.193 -25.864 1.00 85.44 193 GLU A N 1
ATOM 1470 C CA . GLU A 1 193 ? -1.969 0.019 -27.105 1.00 85.44 193 GLU A CA 1
ATOM 1471 C C . GLU A 1 193 ? -2.238 1.358 -27.824 1.00 85.44 193 GLU A C 1
ATOM 1473 O O . GLU A 1 193 ? -2.337 1.395 -29.049 1.00 85.44 193 GLU A O 1
ATOM 1478 N N . LEU A 1 194 ? -2.287 2.472 -27.085 1.00 86.81 194 LEU A N 1
ATOM 1479 C CA . LEU A 1 194 ? -2.401 3.834 -27.621 1.00 86.81 194 LEU A CA 1
ATOM 1480 C C . LEU A 1 194 ? -1.048 4.464 -28.015 1.00 86.81 194 LEU A C 1
ATOM 1482 O O . LEU A 1 194 ? -1.017 5.630 -28.410 1.00 86.81 194 LEU A O 1
ATOM 1486 N N . GLY A 1 195 ? 0.064 3.731 -27.902 1.00 80.44 195 GLY A N 1
ATOM 1487 C CA . GLY A 1 195 ? 1.411 4.199 -28.247 1.00 80.44 195 GLY A CA 1
ATOM 1488 C C . GLY A 1 195 ? 2.113 5.023 -27.160 1.00 80.44 195 GLY A C 1
ATOM 1489 O O . GLY A 1 195 ? 3.152 5.624 -27.429 1.00 80.44 195 GLY A O 1
ATOM 1490 N N . TRP A 1 196 ? 1.574 5.062 -25.940 1.00 74.44 196 TRP A N 1
ATOM 1491 C CA . TRP A 1 196 ? 2.188 5.740 -24.798 1.00 74.44 196 TRP A CA 1
ATOM 1492 C C . TRP A 1 196 ? 3.067 4.770 -24.004 1.00 74.44 196 TRP A C 1
ATOM 1494 O O . TRP A 1 196 ? 2.652 3.657 -23.681 1.00 74.44 196 TRP A O 1
ATOM 1504 N N . VAL A 1 197 ? 4.273 5.211 -23.644 1.00 65.75 197 VAL A N 1
ATOM 1505 C CA . VAL A 1 197 ? 5.195 4.456 -22.781 1.00 65.75 197 VAL A CA 1
ATOM 1506 C C . VAL A 1 197 ? 5.154 5.059 -21.375 1.00 65.75 197 VAL A C 1
ATOM 1508 O O . VAL A 1 197 ? 5.343 6.265 -21.216 1.00 65.75 197 VAL A O 1
ATOM 1511 N N . LEU A 1 198 ? 4.868 4.215 -20.380 1.00 59.91 198 LEU A N 1
ATOM 1512 C CA . LEU A 1 198 ? 4.747 4.518 -18.944 1.00 59.91 198 LEU A CA 1
ATOM 1513 C C . LEU A 1 198 ? 5.660 3.617 -18.106 1.00 59.91 198 LEU A C 1
ATOM 1515 O O . LEU A 1 198 ? 6.147 2.593 -18.640 1.00 59.91 198 LEU A O 1
#

Secondary structure (DSSP, 8-state):
-HHHHHHHHHHHHHS--STTHHHHHHHHHHHHHHHHHHHHTT-SSHHHHHHHHHHHHHHHHHHHHHHHHHHHHSSSPSS--HHHHHHHHHHHHHHHHHHTT-HHHHHHHTHHHHHHHHHHHHHHTTSS---S--PPEEETTTTEEE--S--SHHHHHHHHH--B-HHHHHHHHHHHHHHHHHHHHHHHHHHHHTT---

pLDDT: mean 95.72, std 4.92, range [59.91, 98.88]

Organism: NCBI:txid41880

Radius of gyration: 17.45 Å; chains: 1; bounding box: 40×37×52 Å

InterPro domains:
  IPR000715 Glycosyl transferase, family 4 [PF00953] (2-99)
  IPR033895 UDP-GlcNAc-dolichyl-phosphate GlcNAc phosphotransferase [PTHR10571] (1-193)
  IPR033895 UDP-GlcNAc-dolichyl-phosphate GlcNAc phosphotransferase [cd06855] (1-146)